Protein AF-A7RNS9-F1 (afdb_monomer_lite)

pLDDT: mean 76.82, std 14.82, range [30.8, 94.25]

Foldseek 3Di:
DVVVVVVVVVVVVVVVVVVVVVVVLFQDFAQFQVSNDAQWGHFVSTGIDGAAEFFDFCVCCVPGVGHHHPQWDFDFQEWEDEPPDDIDTTTTTHGPPDDHDYHYHYDDPVCVQVPPDDQWDDFAQFQVSRPDAQWTHFVSTIIGHAAEFSDADPCCVHRVGHHGPQWHWDQSYWDQDPPPSDTDGGTGTHGPVPDDPDD

InterPro domains:
  IPR001981 Colipase [PTHR10041] (1-103)

Organism: Nematostella vectensis (NCBI:txid45351)

Structure (mmCIF, N/CA/C/O backbone):
data_AF-A7RNS9-F1
#
_entry.id   AF-A7RNS9-F1
#
loop_
_atom_site.group_PDB
_atom_site.id
_atom_site.type_symbol
_atom_site.label_atom_id
_atom_site.label_alt_id
_atom_site.label_comp_id
_atom_site.label_asym_id
_atom_site.label_entity_id
_atom_site.label_seq_id
_atom_site.pdbx_PDB_ins_code
_atom_site.Cartn_x
_atom_site.Cartn_y
_atom_site.Cartn_z
_atom_site.occupancy
_atom_site.B_iso_or_equiv
_atom_site.auth_seq_id
_atom_site.auth_comp_id
_atom_site.auth_asym_id
_atom_site.auth_atom_id
_atom_site.pdbx_PDB_model_num
ATOM 1 N N . MET A 1 1 ? -51.847 0.057 -11.865 1.00 59.31 1 MET A N 1
ATOM 2 C CA . MET A 1 1 ? -51.407 1.338 -11.256 1.00 59.31 1 MET A CA 1
ATOM 3 C C . MET A 1 1 ? -51.272 1.263 -9.734 1.00 59.31 1 MET A C 1
ATOM 5 O O . MET A 1 1 ? -50.195 1.555 -9.240 1.00 59.31 1 MET A O 1
ATOM 9 N N . LYS A 1 2 ? -52.293 0.814 -8.984 1.00 56.62 2 LYS A N 1
ATOM 10 C CA . LYS A 1 2 ? -52.239 0.727 -7.506 1.00 56.62 2 LYS A CA 1
ATOM 11 C C . LYS A 1 2 ? -51.115 -0.174 -6.957 1.00 56.62 2 LYS A C 1
ATOM 13 O O . LYS A 1 2 ? -50.481 0.188 -5.979 1.00 56.62 2 LYS A O 1
ATOM 18 N N . THR A 1 3 ? -50.808 -1.290 -7.618 1.00 65.00 3 THR A N 1
ATOM 19 C CA . THR A 1 3 ? -49.745 -2.233 -7.213 1.00 65.00 3 THR A CA 1
ATOM 20 C C . THR A 1 3 ? -48.326 -1.677 -7.377 1.00 65.00 3 THR A C 1
ATOM 22 O O . THR A 1 3 ? -47.479 -1.914 -6.526 1.00 65.00 3 THR A O 1
ATOM 25 N N . LEU A 1 4 ? -48.073 -0.881 -8.421 1.00 65.38 4 LEU A N 1
ATOM 26 C CA . LEU A 1 4 ? -46.772 -0.233 -8.650 1.00 65.38 4 LEU A CA 1
ATOM 27 C C . LEU A 1 4 ? -46.467 0.834 -7.589 1.00 65.38 4 LEU A C 1
ATOM 29 O O . LEU A 1 4 ? -45.339 0.931 -7.119 1.00 65.38 4 LEU A O 1
ATOM 33 N N . ILE A 1 5 ? -47.487 1.579 -7.154 1.00 71.12 5 ILE A N 1
ATOM 34 C CA . ILE A 1 5 ? -47.345 2.612 -6.116 1.00 71.12 5 ILE A CA 1
ATOM 35 C C . ILE A 1 5 ? -46.970 1.983 -4.765 1.00 71.12 5 ILE A C 1
ATOM 37 O O . ILE A 1 5 ? -46.111 2.507 -4.061 1.00 71.12 5 ILE A O 1
ATOM 41 N N . VAL A 1 6 ? -47.561 0.833 -4.423 1.00 72.62 6 VAL A N 1
ATOM 42 C CA . VAL A 1 6 ? -47.250 0.113 -3.175 1.00 72.62 6 VAL A CA 1
ATOM 43 C C . VAL A 1 6 ? -45.813 -0.419 -3.178 1.00 72.62 6 VAL A C 1
ATOM 45 O O . VAL A 1 6 ? -45.117 -0.286 -2.175 1.00 72.62 6 VAL A O 1
ATOM 48 N N . ILE A 1 7 ? -45.333 -0.954 -4.305 1.00 76.12 7 ILE A N 1
ATOM 49 C CA . ILE A 1 7 ? -43.954 -1.457 -4.422 1.00 76.12 7 ILE A CA 1
ATOM 50 C C . ILE A 1 7 ? -42.938 -0.311 -4.307 1.00 76.12 7 ILE A C 1
ATOM 52 O O . ILE A 1 7 ? -41.964 -0.435 -3.567 1.00 76.12 7 ILE A O 1
ATOM 56 N N . CYS A 1 8 ? -43.183 0.831 -4.961 1.00 68.81 8 CYS A N 1
ATOM 57 C CA . CYS A 1 8 ? -42.310 2.003 -4.839 1.00 68.81 8 CYS A CA 1
ATOM 58 C C . CYS A 1 8 ? -42.266 2.560 -3.408 1.00 68.81 8 CYS A C 1
ATOM 60 O O . CYS A 1 8 ? -41.193 2.923 -2.931 1.00 68.81 8 CYS A O 1
ATOM 62 N N . MET A 1 9 ? -43.401 2.587 -2.702 1.00 70.19 9 MET A N 1
ATOM 63 C CA . MET A 1 9 ? -43.458 3.017 -1.300 1.00 70.19 9 MET A CA 1
ATOM 64 C C . MET A 1 9 ? -42.663 2.076 -0.384 1.00 70.19 9 MET A C 1
ATOM 66 O O . MET A 1 9 ? -41.892 2.544 0.450 1.00 70.19 9 MET A O 1
ATOM 70 N N . LEU A 1 10 ? -42.787 0.756 -0.563 1.00 70.81 10 LEU A N 1
ATOM 71 C CA . LEU A 1 10 ? -42.022 -0.223 0.218 1.00 70.81 10 LEU A CA 1
ATOM 72 C C . LEU A 1 10 ? -40.515 -0.125 -0.056 1.00 70.81 10 LEU A C 1
ATOM 74 O O . LEU A 1 10 ? -39.724 -0.162 0.885 1.00 70.81 10 LEU A O 1
ATOM 78 N N . ALA A 1 11 ? -40.117 0.071 -1.316 1.00 67.12 11 ALA A N 1
ATOM 79 C CA . ALA A 1 11 ? -38.717 0.270 -1.683 1.00 67.12 11 ALA A CA 1
ATOM 80 C C . ALA A 1 11 ? -38.132 1.561 -1.079 1.00 67.12 11 ALA A C 1
ATOM 82 O O . ALA A 1 11 ? -37.006 1.544 -0.589 1.00 67.12 11 ALA A O 1
ATOM 83 N N . ALA A 1 12 ? -38.899 2.657 -1.054 1.00 64.94 12 ALA A N 1
ATOM 84 C CA . ALA A 1 12 ? -38.479 3.924 -0.453 1.00 64.94 12 ALA A CA 1
ATOM 85 C C . ALA A 1 12 ? -38.349 3.844 1.080 1.00 64.94 12 ALA A C 1
ATOM 87 O O . ALA A 1 12 ? -37.426 4.412 1.660 1.00 64.94 12 ALA A O 1
ATOM 88 N N . VAL A 1 13 ? -39.243 3.111 1.752 1.00 69.69 13 VAL A N 1
ATOM 89 C CA . VAL A 1 13 ? -39.152 2.880 3.204 1.00 69.69 13 VAL A CA 1
ATOM 90 C C . VAL A 1 13 ? -37.969 1.965 3.539 1.00 69.69 13 VAL A C 1
ATOM 92 O O . VAL A 1 13 ? -37.240 2.229 4.497 1.00 69.69 13 VAL A O 1
ATOM 95 N N . ALA A 1 14 ? -37.724 0.925 2.739 1.00 61.97 14 ALA A N 1
ATOM 96 C CA . ALA A 1 14 ? -36.571 0.043 2.915 1.00 61.97 14 ALA A CA 1
ATOM 97 C C . ALA A 1 14 ? -35.237 0.789 2.725 1.00 61.97 14 ALA A C 1
ATOM 99 O O . ALA A 1 14 ? -34.337 0.658 3.552 1.00 61.97 14 ALA A O 1
ATOM 100 N N . SER A 1 15 ? -35.115 1.637 1.699 1.00 59.88 15 SER A N 1
ATOM 101 C CA . SER A 1 15 ? -33.893 2.420 1.466 1.00 59.88 15 SER A CA 1
ATOM 102 C C . SER A 1 15 ? -33.681 3.517 2.516 1.00 59.88 15 SER A C 1
ATOM 104 O O . SER A 1 15 ? -32.556 3.708 2.986 1.00 59.88 15 SER A O 1
ATOM 106 N N . ALA A 1 16 ? -34.749 4.182 2.969 1.00 57.56 16 ALA A N 1
ATOM 107 C CA . ALA A 1 16 ? -34.669 5.175 4.040 1.00 57.56 16 ALA A CA 1
ATOM 108 C C . ALA A 1 16 ? -34.263 4.555 5.390 1.00 57.56 16 ALA A C 1
ATOM 110 O O . ALA A 1 16 ? -33.435 5.115 6.110 1.00 57.56 16 ALA A O 1
ATOM 111 N N . THR A 1 17 ? -34.806 3.383 5.735 1.00 54.56 17 THR A N 1
ATOM 112 C CA . THR A 1 17 ? -34.458 2.677 6.981 1.00 54.56 17 THR A CA 1
ATOM 113 C C . THR A 1 17 ? -33.043 2.101 6.952 1.00 54.56 17 THR A C 1
ATOM 115 O O . THR A 1 17 ? -32.350 2.166 7.968 1.00 54.56 17 THR A O 1
ATOM 118 N N . TYR A 1 18 ? -32.580 1.614 5.798 1.00 56.75 18 TYR A N 1
ATOM 119 C CA . TYR A 1 18 ? -31.210 1.129 5.616 1.00 56.75 18 TYR A CA 1
ATOM 120 C C . TYR A 1 18 ? -30.182 2.256 5.808 1.00 56.75 18 TYR A C 1
ATOM 122 O O . TYR A 1 18 ? -29.300 2.160 6.661 1.00 56.75 18 TYR A O 1
ATOM 130 N N . SER A 1 19 ? -30.381 3.382 5.113 1.00 53.91 19 SER A N 1
ATOM 131 C CA . SER A 1 19 ? -29.544 4.584 5.228 1.00 53.91 19 SER A CA 1
ATOM 132 C C . SER A 1 19 ? -29.512 5.161 6.652 1.00 53.91 19 SER A C 1
ATOM 134 O O . SER A 1 19 ? -28.461 5.577 7.149 1.00 53.91 19 SER A O 1
ATOM 136 N N . TYR A 1 20 ? -30.658 5.177 7.342 1.00 50.19 20 TYR A N 1
ATOM 137 C CA . TYR A 1 20 ? -30.748 5.698 8.706 1.00 50.19 20 TYR A CA 1
ATOM 138 C C . TYR A 1 20 ? -30.031 4.801 9.727 1.00 50.19 20 TYR A C 1
ATOM 140 O O . TYR A 1 20 ? -29.396 5.305 10.656 1.00 50.19 20 TYR A O 1
ATOM 148 N N . ARG A 1 21 ? -30.095 3.474 9.555 1.00 49.44 21 ARG A N 1
ATOM 149 C CA . ARG A 1 21 ? -29.458 2.496 10.450 1.00 49.44 21 ARG A CA 1
ATOM 150 C C . ARG A 1 21 ? -27.930 2.566 10.382 1.00 49.44 21 ARG A C 1
ATOM 152 O O . ARG A 1 21 ? -27.281 2.537 11.424 1.00 49.44 21 ARG A O 1
ATOM 159 N N . GLU A 1 22 ? -27.375 2.760 9.190 1.00 51.81 22 GLU A N 1
ATOM 160 C CA . GLU A 1 22 ? -25.929 2.895 8.971 1.00 51.81 22 GLU A CA 1
ATOM 161 C C . GLU A 1 22 ? -25.355 4.161 9.637 1.00 51.81 22 GLU A C 1
ATOM 163 O O . GLU A 1 22 ? -24.315 4.119 10.295 1.00 51.81 22 GLU A O 1
ATOM 168 N N . ARG A 1 23 ? -26.089 5.284 9.582 1.00 50.00 23 ARG A N 1
ATOM 169 C CA . ARG A 1 23 ? -25.689 6.531 10.264 1.00 50.00 23 ARG A CA 1
ATOM 170 C C . ARG A 1 23 ? -25.817 6.464 11.786 1.00 50.00 23 ARG A C 1
ATOM 172 O O . ARG A 1 23 ? -25.067 7.145 12.481 1.00 50.00 23 ARG A O 1
ATOM 179 N N . ARG A 1 24 ? -26.761 5.680 12.319 1.00 51.53 24 ARG A N 1
ATOM 180 C CA . ARG A 1 24 ? -26.971 5.548 13.773 1.00 51.53 24 ARG A CA 1
ATOM 181 C C . ARG A 1 24 ? -25.881 4.711 14.440 1.00 51.53 24 ARG A C 1
ATOM 183 O O . ARG A 1 24 ? -25.480 5.040 15.554 1.00 51.53 24 ARG A O 1
ATOM 190 N N . ALA A 1 25 ? -25.363 3.710 13.729 1.00 53.50 25 ALA A N 1
ATOM 191 C CA . ALA A 1 25 ? -24.296 2.842 14.207 1.00 53.50 25 ALA A CA 1
ATOM 192 C C . ALA A 1 25 ? -23.061 3.650 14.660 1.00 53.50 25 ALA A C 1
ATOM 194 O O . ALA A 1 25 ? -22.580 3.447 15.771 1.00 53.50 25 ALA A O 1
ATOM 195 N N . PHE A 1 26 ? -22.597 4.639 13.885 1.00 55.28 26 PHE A N 1
ATOM 196 C CA . PHE A 1 26 ? -21.414 5.464 14.213 1.00 55.28 26 PHE A CA 1
ATOM 197 C C . PHE A 1 26 ? -21.488 6.255 15.538 1.00 55.28 26 PHE A C 1
ATOM 199 O O . PHE A 1 26 ? -20.470 6.761 16.017 1.00 55.28 26 PHE A O 1
ATOM 206 N N . PHE A 1 27 ? -22.672 6.390 16.139 1.00 61.16 27 PHE A N 1
ATOM 207 C CA . PHE A 1 27 ? -22.872 7.133 17.388 1.00 61.16 27 PHE A CA 1
ATOM 208 C C . PHE A 1 27 ? -23.278 6.252 18.568 1.00 61.16 27 PHE A C 1
ATOM 210 O O . PHE A 1 27 ? -23.570 6.779 19.646 1.00 61.16 27 PHE A O 1
ATOM 217 N N . GLU A 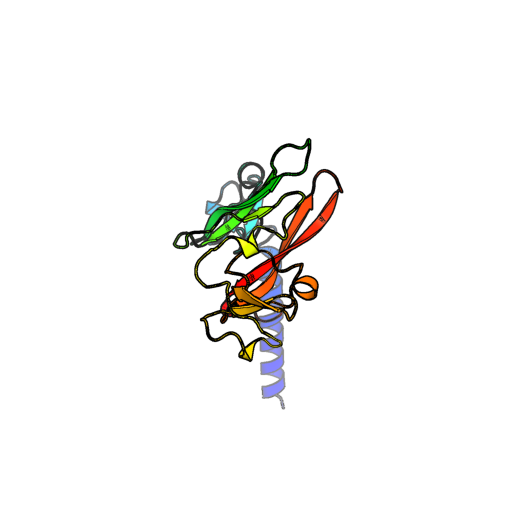1 28 ? -23.275 4.931 18.393 1.00 78.56 28 GLU A N 1
ATOM 218 C CA . GLU A 1 28 ? -23.470 4.001 19.497 1.00 78.56 28 GLU A CA 1
ATOM 219 C C . GLU A 1 28 ? -22.338 4.174 20.502 1.00 78.56 28 GLU A C 1
ATOM 221 O O . GLU A 1 28 ? -21.153 4.162 20.155 1.00 78.56 28 GLU A O 1
ATOM 226 N N . LYS A 1 29 ? -22.727 4.414 21.755 1.00 88.06 29 LYS A N 1
ATOM 227 C CA . LYS A 1 29 ? -21.779 4.486 22.856 1.00 88.06 29 LYS A CA 1
ATOM 228 C C . LYS A 1 29 ? -21.304 3.082 23.181 1.00 88.06 29 LYS A C 1
ATOM 230 O O . LYS A 1 29 ? -22.098 2.150 23.176 1.00 88.06 29 LYS A O 1
ATOM 235 N N . CYS A 1 30 ? -20.039 2.975 23.532 1.00 88.31 30 CYS A N 1
ATOM 236 C CA . CYS A 1 30 ? -19.439 1.735 23.989 1.00 88.31 30 CYS A CA 1
ATOM 237 C C . CYS A 1 30 ? -18.494 2.023 25.144 1.00 88.31 30 CYS A C 1
ATOM 239 O O . CYS A 1 30 ? -18.018 3.146 25.312 1.00 88.31 30 CYS A O 1
ATOM 241 N N . SER A 1 31 ? -18.252 0.987 25.927 1.00 86.12 31 SER A N 1
ATOM 242 C CA . SER A 1 31 ? -17.279 0.919 27.010 1.00 86.12 31 SER A CA 1
ATOM 243 C C . SER A 1 31 ? -16.194 -0.123 26.734 1.00 86.12 31 SER A C 1
ATOM 245 O O . SER A 1 31 ? -15.098 -0.019 27.278 1.00 86.12 31 SER A O 1
ATOM 247 N N . SER A 1 32 ? -16.484 -1.091 25.860 1.00 85.06 32 SER A N 1
ATOM 248 C CA . SER A 1 32 ? -15.572 -2.129 25.390 1.00 85.06 32 SER A CA 1
ATOM 249 C C . SER A 1 32 ? -15.856 -2.487 23.926 1.00 85.06 32 SER A C 1
ATOM 251 O O . SER A 1 32 ? -16.901 -2.128 23.382 1.00 85.06 32 SER A O 1
ATOM 253 N N . GLU A 1 33 ? -14.943 -3.211 23.270 1.00 81.12 33 GLU A N 1
ATOM 254 C CA . GLU A 1 33 ? -15.151 -3.670 21.886 1.00 81.12 33 GLU A CA 1
ATOM 255 C C . GLU A 1 33 ? -16.369 -4.590 21.728 1.00 81.12 33 GLU A C 1
ATOM 257 O O . GLU A 1 33 ? -17.032 -4.548 20.692 1.00 81.12 33 GLU A O 1
ATOM 262 N N . ALA A 1 34 ? -16.709 -5.366 22.764 1.00 85.06 34 ALA A N 1
ATOM 263 C CA . ALA A 1 34 ? -17.853 -6.276 22.748 1.00 85.06 34 ALA A CA 1
ATOM 264 C C . ALA A 1 34 ? -19.193 -5.545 22.539 1.00 85.06 34 ALA A C 1
ATOM 266 O O . ALA A 1 34 ? -20.140 -6.135 22.023 1.00 85.06 34 ALA A O 1
ATOM 267 N N . ASP A 1 35 ? -19.258 -4.254 22.878 1.00 87.25 35 ASP A N 1
ATOM 268 C CA . ASP A 1 35 ? -20.468 -3.437 22.744 1.00 87.25 35 ASP A CA 1
ATOM 269 C C . ASP A 1 35 ? -20.767 -3.058 21.282 1.00 87.25 35 ASP A C 1
ATOM 271 O O . ASP A 1 35 ? -21.882 -2.649 20.963 1.00 87.25 35 ASP A O 1
ATOM 275 N N . CYS A 1 36 ? -19.776 -3.155 20.390 1.00 86.25 36 CYS A N 1
ATOM 276 C CA . CYS A 1 36 ? -19.861 -2.612 19.034 1.00 86.25 36 CYS A CA 1
ATOM 277 C C . CYS A 1 36 ? -20.265 -3.622 17.961 1.00 86.25 36 CYS A C 1
ATOM 279 O O . CYS A 1 36 ? -20.631 -3.210 16.858 1.00 86.25 36 CYS A O 1
ATOM 281 N N . GLY A 1 37 ? -20.227 -4.916 18.280 1.00 85.44 37 GLY A N 1
ATOM 282 C CA . GLY A 1 37 ? -20.481 -5.992 17.327 1.00 85.44 37 GLY A CA 1
ATOM 283 C C . GLY A 1 37 ? -19.317 -6.253 16.364 1.00 85.44 37 GLY A C 1
ATOM 284 O O . GLY A 1 37 ? -18.256 -5.630 16.425 1.00 85.44 37 GLY A O 1
ATOM 285 N N . GLU A 1 38 ? -19.524 -7.220 15.475 1.00 86.94 38 GLU A N 1
ATOM 286 C CA . GLU A 1 38 ? -18.513 -7.725 14.544 1.00 86.94 38 GLU A CA 1
ATOM 287 C C . GLU A 1 38 ? -18.029 -6.649 13.554 1.00 86.94 38 GLU A C 1
ATOM 289 O O . GLU A 1 38 ? -18.791 -5.784 13.120 1.00 86.94 38 GLU A O 1
ATOM 294 N N . GLY A 1 39 ? -16.734 -6.675 13.216 1.00 86.12 39 GLY A N 1
ATOM 295 C CA . GLY A 1 39 ? -16.117 -5.711 12.293 1.00 86.12 39 GLY A CA 1
ATOM 296 C C . GLY A 1 39 ? -15.977 -4.282 12.837 1.00 86.12 39 GLY A C 1
ATOM 297 O O . GLY A 1 39 ? -15.619 -3.367 12.089 1.00 86.12 39 GLY A O 1
ATOM 298 N N . ARG A 1 40 ? -16.249 -4.063 14.128 1.00 88.75 40 ARG A N 1
ATOM 299 C CA . ARG A 1 40 ? -16.241 -2.744 14.774 1.00 88.75 40 ARG A CA 1
ATOM 300 C C . ARG A 1 40 ? -15.366 -2.748 16.027 1.00 88.75 40 ARG A C 1
ATOM 302 O O . ARG A 1 40 ? -14.984 -3.796 16.536 1.00 88.75 40 ARG A O 1
ATOM 309 N N . CYS A 1 41 ? -14.994 -1.560 16.476 1.00 88.25 41 CYS A N 1
ATOM 310 C CA . CYS A 1 41 ? -14.108 -1.316 17.610 1.00 88.25 41 CYS A CA 1
ATOM 311 C C . CYS A 1 41 ? -14.629 -0.136 18.427 1.00 88.25 41 CYS A C 1
ATOM 313 O O . CYS A 1 41 ? -15.318 0.752 17.911 1.00 88.25 41 CYS A O 1
ATOM 315 N N . CYS A 1 42 ? -14.287 -0.119 19.711 1.00 88.44 42 CYS A N 1
ATOM 316 C CA . CYS A 1 42 ? -14.703 0.940 20.614 1.00 88.44 42 CYS A CA 1
ATOM 317 C C . CYS A 1 42 ? -13.642 2.042 20.682 1.00 88.44 42 CYS A C 1
ATOM 319 O 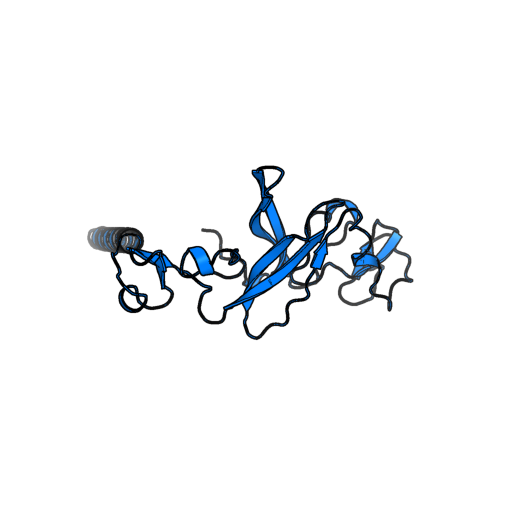O . CYS A 1 42 ? -12.760 2.044 21.540 1.00 88.44 42 CYS A O 1
ATOM 321 N N . LEU A 1 43 ? -13.740 3.009 19.770 1.00 86.81 43 LEU A N 1
ATOM 322 C CA . LEU A 1 43 ? -12.793 4.112 19.665 1.00 86.81 43 LEU A CA 1
ATOM 323 C C . LEU A 1 43 ? -12.760 4.914 20.973 1.00 86.81 43 LEU A C 1
ATOM 325 O O . LEU A 1 43 ? -13.774 5.491 21.394 1.00 86.81 43 LEU A O 1
ATOM 329 N N . LEU A 1 44 ? -11.578 4.962 21.596 1.00 84.69 44 LEU A N 1
ATOM 330 C CA . LEU A 1 44 ? -11.320 5.650 22.868 1.00 84.69 44 LEU A CA 1
ATOM 331 C C . LEU A 1 44 ? -12.311 5.285 23.992 1.00 84.69 44 LEU A C 1
ATOM 333 O O . LEU A 1 44 ? -12.627 6.143 24.819 1.00 84.69 44 LEU A O 1
ATOM 337 N N . ASN A 1 45 ? -12.829 4.049 24.010 1.00 83.56 45 ASN A N 1
ATOM 338 C CA . ASN A 1 45 ? -13.839 3.582 24.971 1.00 83.56 45 ASN A CA 1
ATOM 339 C C . ASN A 1 45 ? -15.094 4.475 25.031 1.00 83.56 45 ASN A C 1
ATOM 341 O O . ASN A 1 45 ? -15.631 4.738 26.108 1.00 83.56 45 ASN A O 1
ATOM 345 N N . LYS A 1 46 ? -15.502 5.043 23.886 1.00 85.94 46 LYS A N 1
ATOM 346 C CA . LYS A 1 46 ? -16.619 6.000 23.827 1.00 85.94 46 LYS A CA 1
ATOM 347 C C . LYS A 1 46 ? -17.618 5.722 22.729 1.00 85.94 46 LYS A C 1
ATOM 349 O O . LYS A 1 46 ? -18.810 5.920 22.961 1.00 85.94 46 LYS A O 1
ATOM 354 N N . ARG A 1 47 ? -17.156 5.383 21.525 1.00 88.62 47 ARG A N 1
ATOM 355 C CA . ARG A 1 47 ? -18.030 5.220 20.358 1.00 88.62 47 ARG A CA 1
ATOM 356 C C . ARG A 1 47 ? -17.593 4.073 19.473 1.00 88.62 47 ARG A C 1
ATOM 358 O O . ARG A 1 47 ? -16.401 3.865 19.273 1.00 88.62 47 ARG A O 1
ATOM 365 N N . CYS A 1 48 ? -18.572 3.398 18.895 1.00 88.19 48 CYS A N 1
ATOM 366 C CA . CYS A 1 48 ? -18.328 2.315 17.965 1.00 88.19 48 CYS A CA 1
ATOM 367 C C . CYS A 1 48 ? -17.956 2.833 16.579 1.00 88.19 48 CYS A C 1
ATOM 369 O O . CYS A 1 48 ? -18.764 3.467 15.898 1.00 88.19 48 CYS A O 1
ATOM 371 N N . PHE A 1 49 ? -16.753 2.492 16.133 1.00 87.81 49 PHE A N 1
ATOM 372 C CA . PHE A 1 49 ? -16.243 2.790 14.799 1.00 87.81 49 PHE A CA 1
ATOM 373 C C . PHE A 1 49 ? -16.005 1.493 14.022 1.00 87.81 49 PHE A C 1
ATOM 375 O O . PHE A 1 49 ? -15.775 0.449 14.632 1.00 87.81 49 PHE A O 1
ATOM 382 N N . PRO A 1 50 ? -16.101 1.515 12.685 1.00 88.69 50 PRO A N 1
ATOM 383 C CA . PRO A 1 50 ? -15.674 0.380 11.879 1.00 88.69 50 PRO A CA 1
ATOM 384 C C . PRO A 1 50 ? -14.170 0.145 12.056 1.00 88.69 50 PRO A C 1
ATOM 386 O O . PRO A 1 50 ? -13.396 1.101 12.156 1.00 88.69 50 PRO A O 1
ATOM 389 N N . LYS A 1 51 ? -13.759 -1.126 12.068 1.00 90.38 51 LYS A N 1
ATOM 390 C CA . LYS A 1 51 ? -12.343 -1.497 11.968 1.00 90.38 51 LYS A CA 1
ATOM 391 C C . LYS A 1 51 ? -11.779 -1.062 10.613 1.00 90.38 51 LYS A C 1
ATOM 393 O O . LYS A 1 51 ? -12.517 -0.908 9.637 1.00 90.38 51 LYS A O 1
ATOM 398 N N . LEU A 1 52 ? -10.467 -0.865 10.558 1.00 90.25 52 LEU A N 1
ATOM 399 C CA . LEU A 1 52 ? -9.781 -0.310 9.396 1.00 90.25 52 LEU A CA 1
ATOM 400 C C . LEU A 1 52 ? -9.799 -1.301 8.213 1.00 90.25 52 LEU A C 1
ATOM 402 O O . LEU A 1 52 ? -9.315 -2.428 8.367 1.00 90.25 52 LEU A O 1
ATOM 406 N N . PRO A 1 53 ? -10.335 -0.914 7.039 1.00 91.44 53 PRO A N 1
ATOM 407 C CA . PRO A 1 53 ? -10.361 -1.783 5.868 1.00 91.44 53 PRO A CA 1
ATOM 408 C C . PRO A 1 53 ? -8.973 -1.925 5.233 1.00 91.44 53 PRO A C 1
ATOM 410 O O . PRO A 1 53 ? -8.034 -1.190 5.560 1.00 91.44 53 PRO A O 1
ATOM 413 N N . LYS A 1 54 ? -8.859 -2.853 4.278 1.00 92.12 54 LYS A N 1
ATOM 414 C CA . LYS A 1 54 ? -7.633 -3.125 3.515 1.00 92.12 54 LYS A CA 1
ATOM 415 C C . LYS A 1 54 ? -7.006 -1.833 2.976 1.00 92.12 54 LYS A C 1
ATOM 417 O O . LYS A 1 54 ? -7.698 -0.930 2.518 1.00 92.12 54 LYS A O 1
ATOM 422 N N . TYR A 1 55 ? -5.683 -1.747 3.085 1.00 91.31 55 TYR A N 1
ATOM 423 C CA . TYR A 1 55 ? -4.825 -0.607 2.745 1.00 91.31 55 TYR A CA 1
ATOM 424 C C . TYR A 1 55 ? -4.929 0.655 3.612 1.00 91.31 55 TYR A C 1
ATOM 426 O O . TYR A 1 55 ? -4.124 1.580 3.435 1.00 91.31 55 TYR A O 1
ATOM 434 N N . SER A 1 56 ? -5.846 0.699 4.580 1.00 89.75 56 SER A N 1
ATOM 435 C CA . SER A 1 56 ? -5.941 1.821 5.519 1.00 89.75 56 SER A CA 1
ATOM 436 C C . SER A 1 56 ? -4.691 1.948 6.383 1.00 89.75 56 SER A C 1
ATOM 438 O O . SER A 1 56 ? -4.052 0.952 6.715 1.00 89.75 56 SER A O 1
ATOM 440 N N . ILE A 1 57 ? -4.357 3.179 6.777 1.00 89.31 57 ILE A N 1
ATOM 441 C CA . ILE A 1 57 ? -3.216 3.454 7.656 1.00 89.31 57 ILE A CA 1
ATOM 442 C C . ILE A 1 57 ? -3.549 3.004 9.076 1.00 89.31 57 ILE A C 1
ATOM 444 O O . ILE A 1 57 ? -4.530 3.458 9.656 1.00 89.31 57 ILE A O 1
ATOM 448 N N . CYS A 1 58 ? -2.690 2.166 9.647 1.00 89.44 58 CYS A N 1
ATOM 449 C CA . CYS A 1 58 ? -2.843 1.611 10.997 1.00 89.44 58 CYS A CA 1
ATOM 450 C C . CYS A 1 58 ? -1.730 2.068 11.957 1.00 89.44 58 CYS A C 1
ATOM 452 O O . CYS A 1 58 ? -1.580 1.555 13.058 1.00 89.44 58 CYS A O 1
ATOM 454 N N . MET A 1 59 ? -0.952 3.086 11.574 1.00 77.00 59 MET A N 1
ATOM 455 C CA . MET A 1 59 ? 0.188 3.596 12.357 1.00 77.00 59 MET A CA 1
ATOM 456 C C . MET A 1 59 ? -0.177 4.151 13.739 1.00 77.00 59 MET A C 1
ATOM 458 O O . MET A 1 59 ? 0.703 4.388 14.561 1.00 77.00 59 MET A O 1
ATOM 462 N N . PHE A 1 60 ? -1.461 4.386 13.986 1.00 70.31 60 PHE A N 1
ATOM 463 C CA . PHE A 1 60 ? -1.961 4.969 15.222 1.00 70.31 60 PHE A CA 1
ATOM 464 C C . PHE A 1 60 ? -2.942 4.052 15.961 1.00 70.31 60 PHE A C 1
ATOM 466 O O . PHE A 1 60 ? -3.665 4.520 16.840 1.00 70.31 60 PHE A O 1
ATOM 473 N N . GLU A 1 61 ? -2.965 2.760 15.625 1.00 68.44 61 GLU A N 1
ATOM 474 C CA . GLU A 1 61 ? -3.808 1.758 16.285 1.00 68.44 61 GLU A CA 1
ATOM 475 C C . GLU A 1 61 ? -3.688 1.838 17.817 1.00 68.44 61 GLU A C 1
ATOM 477 O O . GLU A 1 61 ? -4.698 1.965 18.509 1.00 68.44 61 GLU A O 1
ATOM 482 N N . GLU A 1 62 ? -2.461 1.951 18.336 1.00 65.38 62 GLU A N 1
ATOM 483 C CA . GLU A 1 62 ? -2.167 2.089 19.772 1.00 65.38 62 GLU A CA 1
ATOM 484 C C . GLU A 1 62 ? -2.788 3.337 20.428 1.00 65.38 62 GLU A C 1
ATOM 486 O O . GLU A 1 62 ? -3.039 3.352 21.630 1.00 65.38 62 GLU A O 1
ATOM 491 N N . LYS A 1 63 ? -3.052 4.402 19.659 1.00 66.50 63 LYS A N 1
ATOM 492 C CA . LYS A 1 63 ? -3.636 5.653 20.174 1.00 66.50 63 LYS A CA 1
ATOM 493 C C . LYS A 1 63 ? -5.157 5.680 20.098 1.00 66.50 63 LYS A C 1
ATOM 495 O O . LYS A 1 63 ? -5.781 6.496 20.770 1.00 66.50 63 LYS A O 1
ATOM 500 N N . HIS A 1 64 ? -5.746 4.908 19.195 1.00 68.81 64 HIS A N 1
ATOM 501 C CA . HIS A 1 64 ? -7.160 5.019 18.829 1.00 68.81 64 HIS A CA 1
ATOM 502 C C . HIS A 1 64 ? -7.959 3.813 19.331 1.00 68.81 64 HIS A C 1
ATOM 504 O O . HIS A 1 64 ? -9.162 3.930 19.558 1.00 68.81 64 HIS A O 1
ATOM 510 N N . GLY A 1 65 ? -7.287 2.676 19.537 1.00 68.06 65 GLY A N 1
ATOM 511 C CA . GLY A 1 65 ? -7.900 1.416 19.955 1.00 68.06 65 GLY A CA 1
ATOM 512 C C . GLY A 1 65 ? -8.695 0.726 18.846 1.00 68.06 65 GLY A C 1
ATOM 513 O O . GLY A 1 65 ? -9.452 -0.189 19.126 1.00 68.06 65 GLY A O 1
ATOM 514 N N . CYS A 1 66 ? -8.560 1.178 17.598 1.00 83.31 66 CYS A N 1
ATOM 515 C CA . CYS A 1 66 ? -9.228 0.589 16.444 1.00 83.31 66 CYS A CA 1
ATOM 516 C C . CYS A 1 66 ? -8.190 0.013 15.486 1.00 83.31 66 CYS A C 1
ATOM 518 O O . CYS A 1 66 ? -7.464 0.767 14.834 1.00 83.31 66 CYS A O 1
ATOM 520 N N . GLY A 1 67 ? -8.141 -1.316 15.427 1.00 89.12 67 GLY A N 1
ATOM 521 C CA . GLY A 1 67 ? -7.256 -2.071 14.546 1.00 89.12 67 GLY A CA 1
ATOM 522 C C . GLY A 1 67 ? -7.831 -2.357 13.164 1.00 89.12 67 GLY A C 1
ATOM 523 O O . GLY A 1 67 ? -8.878 -1.836 12.765 1.00 89.12 67 GLY A O 1
ATOM 524 N N . CYS A 1 68 ? -7.122 -3.211 12.432 1.00 92.31 68 CYS A N 1
ATOM 525 C CA . CYS A 1 68 ? -7.534 -3.703 11.121 1.00 92.31 68 CYS A CA 1
ATOM 526 C C . CYS A 1 68 ? -8.744 -4.649 11.203 1.00 92.31 68 CYS A C 1
ATOM 528 O O . CYS A 1 68 ? -9.006 -5.262 12.239 1.00 92.31 68 CYS A O 1
ATOM 530 N N . GLN A 1 69 ? -9.511 -4.738 10.112 1.00 92.44 69 GLN A N 1
ATOM 531 C CA . GLN A 1 69 ? -10.590 -5.722 9.973 1.00 92.44 69 GLN A CA 1
ATOM 532 C C . GLN A 1 69 ? -10.064 -7.161 10.070 1.00 92.44 69 GLN A C 1
ATOM 534 O O . GLN A 1 69 ? -8.867 -7.416 9.958 1.00 92.44 69 GLN A O 1
ATOM 539 N N . GLU A 1 70 ? -10.975 -8.108 10.289 1.00 91.12 70 GLU A N 1
ATOM 540 C CA . GLU A 1 70 ? -10.631 -9.529 10.318 1.00 91.12 70 GLU A CA 1
ATOM 541 C C . GLU A 1 70 ? -9.968 -9.976 9.006 1.00 91.12 70 GLU A C 1
ATOM 543 O O . GLU A 1 70 ? -10.289 -9.478 7.927 1.00 91.12 70 GLU A O 1
ATOM 548 N N . GLY A 1 71 ? -8.994 -10.882 9.113 1.00 92.19 71 GLY A N 1
ATOM 549 C CA . GLY A 1 71 ? -8.168 -11.311 7.981 1.00 92.19 71 GLY A CA 1
ATOM 550 C C . GLY A 1 71 ? -7.093 -10.301 7.561 1.00 92.19 71 GLY A C 1
ATOM 551 O O . GLY A 1 71 ? -6.333 -10.584 6.634 1.00 92.19 71 GLY A O 1
ATOM 552 N N . LEU A 1 72 ? -6.981 -9.154 8.243 1.00 94.12 72 LEU A N 1
ATOM 553 C CA . LEU A 1 72 ? -5.957 -8.141 7.998 1.00 94.12 72 LEU A CA 1
ATOM 554 C C . LEU A 1 72 ? -5.065 -7.916 9.226 1.00 94.12 72 LEU A C 1
ATOM 556 O O . LEU A 1 72 ? -5.499 -8.011 10.370 1.00 94.12 72 LEU A O 1
ATOM 560 N N . GLU A 1 73 ? -3.821 -7.526 8.975 1.00 93.50 73 GLU A N 1
ATOM 561 C CA . GLU A 1 73 ? -2.823 -7.186 9.983 1.00 93.50 73 GLU A CA 1
ATOM 562 C C . GLU A 1 73 ? -2.120 -5.869 9.633 1.00 93.50 73 GLU A C 1
ATOM 564 O O . GLU A 1 73 ? -1.927 -5.532 8.460 1.00 93.50 73 GLU A O 1
ATOM 569 N N . CYS A 1 74 ? -1.710 -5.119 10.659 1.00 93.25 74 CYS A N 1
ATOM 570 C CA . CYS A 1 74 ? -0.976 -3.869 10.501 1.00 93.25 74 CYS A CA 1
ATOM 571 C C . CYS A 1 74 ? 0.503 -4.097 10.125 1.00 93.25 74 CYS A C 1
ATOM 573 O O . CYS A 1 74 ? 1.409 -4.064 10.973 1.00 93.25 74 CYS A O 1
ATOM 575 N N . LYS A 1 75 ? 0.763 -4.287 8.827 1.00 93.00 75 LYS A N 1
ATOM 576 C CA . LYS A 1 75 ? 2.095 -4.576 8.269 1.00 93.00 75 LYS A CA 1
ATOM 577 C C . LYS A 1 75 ? 2.790 -3.308 7.767 1.00 93.00 75 LYS A C 1
ATOM 579 O O . LYS A 1 75 ? 2.152 -2.371 7.285 1.00 93.00 75 LYS A O 1
ATOM 584 N N . VAL A 1 76 ? 4.119 -3.274 7.877 1.00 90.88 76 VAL A N 1
ATOM 585 C CA . VAL A 1 76 ? 4.946 -2.233 7.244 1.00 90.88 76 VAL A CA 1
ATOM 586 C C . VAL A 1 76 ? 4.934 -2.479 5.741 1.00 90.88 76 VAL A C 1
ATOM 588 O O . VAL A 1 76 ? 5.252 -3.577 5.298 1.00 90.88 76 VAL A O 1
ATOM 591 N N . THR A 1 77 ? 4.577 -1.467 4.958 1.00 89.56 77 THR A N 1
ATOM 592 C CA . THR A 1 77 ? 4.541 -1.566 3.491 1.00 89.56 77 THR A CA 1
ATOM 593 C C . THR A 1 77 ? 5.597 -0.692 2.826 1.00 89.56 77 THR A C 1
ATOM 595 O O . THR A 1 77 ? 6.025 -0.990 1.710 1.00 89.56 77 THR A O 1
ATOM 598 N N . LYS A 1 78 ? 6.020 0.392 3.493 1.00 86.75 78 LYS A N 1
ATOM 599 C CA . LYS A 1 78 ? 7.020 1.338 2.980 1.00 86.75 78 LYS A CA 1
ATOM 600 C C . LYS A 1 78 ? 7.937 1.847 4.073 1.00 86.75 78 LYS A C 1
ATOM 602 O O . LYS A 1 78 ? 7.526 2.009 5.221 1.00 86.75 78 LYS A O 1
ATOM 607 N N . THR A 1 79 ? 9.147 2.189 3.680 1.00 86.25 79 THR A N 1
ATOM 608 C CA . THR A 1 79 ? 10.145 2.888 4.490 1.00 86.25 79 THR A CA 1
ATOM 609 C C . THR A 1 79 ? 10.611 4.097 3.699 1.00 86.25 79 THR A C 1
ATOM 611 O O . THR A 1 79 ? 11.100 3.955 2.588 1.00 86.25 79 THR A O 1
ATOM 614 N N . ILE A 1 80 ? 10.417 5.293 4.243 1.00 80.25 80 ILE A N 1
ATOM 615 C CA . ILE A 1 80 ? 10.770 6.559 3.608 1.00 80.25 80 ILE A CA 1
ATOM 616 C C . ILE A 1 80 ? 11.981 7.139 4.338 1.00 80.25 80 ILE A C 1
ATOM 618 O O . ILE A 1 80 ? 11.900 7.461 5.523 1.00 80.25 80 ILE A O 1
ATOM 622 N N . SER A 1 81 ? 13.091 7.281 3.626 1.00 80.00 81 SER A N 1
ATOM 623 C CA . SER A 1 81 ? 14.363 7.797 4.126 1.00 80.00 81 SER A CA 1
ATOM 624 C C . SER A 1 81 ? 14.719 9.072 3.370 1.00 80.00 81 SER A C 1
ATOM 626 O O . SER A 1 81 ? 15.173 9.012 2.232 1.00 80.00 81 SER A O 1
ATOM 628 N N . ILE A 1 82 ? 14.512 10.225 4.001 1.00 73.31 82 ILE A N 1
ATOM 629 C CA . ILE A 1 82 ? 14.898 11.534 3.456 1.00 73.31 82 ILE A CA 1
ATOM 630 C C . ILE A 1 82 ? 16.205 11.947 4.130 1.00 73.31 82 ILE A C 1
ATOM 632 O O . ILE A 1 82 ? 16.350 11.756 5.341 1.00 73.31 82 ILE A O 1
ATOM 636 N N . LYS A 1 83 ? 17.159 12.499 3.370 1.00 71.94 83 LYS A N 1
ATOM 637 C CA . LYS A 1 83 ? 18.436 12.973 3.923 1.00 71.94 83 LYS A CA 1
ATOM 638 C C . LYS A 1 83 ? 18.230 13.833 5.177 1.00 71.94 83 LYS A C 1
ATOM 640 O O . LYS A 1 83 ? 17.385 14.726 5.196 1.00 71.94 83 LYS A O 1
ATOM 645 N N . ASP A 1 84 ? 19.023 13.555 6.210 1.00 73.81 84 ASP A N 1
ATOM 646 C CA . ASP A 1 84 ? 19.025 14.279 7.489 1.00 73.81 84 ASP A CA 1
ATOM 647 C C . ASP A 1 84 ? 17.688 14.220 8.266 1.00 73.81 84 ASP A C 1
ATOM 649 O O . ASP A 1 84 ? 17.427 15.058 9.131 1.00 73.81 84 ASP A O 1
ATOM 653 N N . GLN A 1 85 ? 16.832 13.227 7.983 1.00 73.06 85 GLN A N 1
ATOM 654 C CA . GLN A 1 85 ? 15.571 12.973 8.687 1.00 73.06 85 GLN A CA 1
ATOM 655 C C . GLN A 1 85 ? 15.494 11.530 9.216 1.00 73.06 85 GLN A C 1
ATOM 657 O O . GLN A 1 85 ? 16.115 10.622 8.656 1.00 73.06 85 GLN A O 1
ATOM 662 N N . PRO A 1 86 ? 14.725 11.284 10.294 1.00 76.31 86 PRO A N 1
ATOM 663 C CA . PRO A 1 86 ? 14.459 9.929 10.756 1.00 76.31 86 PRO A CA 1
ATOM 664 C C . PRO A 1 86 ? 13.656 9.144 9.711 1.00 76.31 86 PRO A C 1
ATOM 666 O O . PRO A 1 86 ? 12.768 9.687 9.053 1.00 76.31 86 PRO A O 1
ATOM 669 N N . VAL A 1 87 ? 13.950 7.847 9.595 1.00 80.50 87 VAL A N 1
ATOM 670 C CA . VAL A 1 87 ? 13.228 6.936 8.697 1.00 80.50 87 VAL A CA 1
ATOM 671 C C . VAL A 1 87 ? 11.758 6.877 9.104 1.00 80.50 87 VAL A C 1
ATOM 673 O O . VAL A 1 87 ? 11.425 6.531 10.239 1.00 80.50 87 VAL A O 1
ATOM 676 N N . PHE A 1 88 ? 10.873 7.185 8.163 1.00 81.38 88 PHE A N 1
ATOM 677 C CA . PHE A 1 88 ? 9.432 7.120 8.351 1.00 81.38 88 PHE A CA 1
ATOM 678 C C . PHE A 1 88 ? 8.893 5.817 7.761 1.00 81.38 88 PHE A C 1
ATOM 680 O O . PHE A 1 88 ? 8.974 5.585 6.559 1.00 81.38 88 PHE A O 1
ATOM 687 N N . THR A 1 89 ? 8.341 4.941 8.593 1.00 87.56 89 THR A N 1
ATOM 688 C CA . THR A 1 89 ? 7.677 3.718 8.118 1.00 87.56 89 THR A CA 1
ATOM 689 C C . THR A 1 89 ? 6.228 4.022 7.778 1.00 87.56 89 THR A C 1
ATOM 691 O O . THR A 1 89 ? 5.598 4.802 8.468 1.00 87.56 89 THR A O 1
ATOM 694 N N . VAL A 1 90 ? 5.665 3.409 6.745 1.00 86.38 90 VAL A N 1
ATOM 695 C CA . VAL A 1 90 ? 4.220 3.421 6.494 1.00 86.38 90 VAL A CA 1
ATOM 696 C C . VAL A 1 90 ? 3.684 2.049 6.863 1.00 86.38 90 VAL A C 1
ATOM 698 O O . VAL A 1 90 ? 4.170 1.039 6.350 1.00 86.38 90 VAL A O 1
ATOM 701 N N . ARG A 1 91 ? 2.684 2.009 7.749 1.00 91.12 91 ARG A N 1
ATOM 702 C CA . ARG A 1 91 ? 1.984 0.774 8.126 1.00 91.12 91 ARG A CA 1
ATOM 703 C C . ARG A 1 91 ? 0.554 0.801 7.611 1.00 91.12 91 ARG A C 1
ATOM 705 O O . ARG A 1 91 ? -0.153 1.790 7.827 1.00 91.12 91 ARG A O 1
ATOM 712 N N . GLN A 1 92 ? 0.143 -0.272 6.947 1.00 92.56 92 GLN A N 1
ATOM 713 C CA . GLN A 1 92 ? -1.192 -0.423 6.373 1.00 92.56 92 GLN A CA 1
ATOM 714 C C . GLN A 1 92 ? -1.826 -1.747 6.808 1.00 92.56 92 GLN A C 1
ATOM 716 O O . GLN A 1 92 ? -1.118 -2.704 7.116 1.00 92.56 92 GLN A O 1
ATOM 721 N N . CYS A 1 93 ? -3.156 -1.807 6.797 1.00 93.19 93 CYS A N 1
ATOM 722 C CA . CYS A 1 93 ? -3.896 -3.053 6.964 1.00 93.19 93 CYS A CA 1
ATOM 723 C C . CYS A 1 93 ? -3.748 -3.928 5.715 1.00 93.19 93 CYS A C 1
ATOM 725 O O . CYS A 1 93 ? -4.270 -3.590 4.651 1.00 93.19 93 CYS A O 1
ATOM 727 N N . MET A 1 94 ? -3.032 -5.041 5.845 1.00 94.25 94 MET A N 1
ATOM 728 C CA . MET A 1 94 ? -2.682 -5.956 4.755 1.00 94.25 94 MET A CA 1
ATOM 729 C C . MET A 1 94 ? -3.175 -7.373 5.067 1.00 94.25 94 MET A C 1
ATOM 731 O O . MET A 1 94 ? -3.272 -7.700 6.247 1.00 94.25 94 MET A O 1
ATOM 735 N N . PRO A 1 95 ? -3.459 -8.228 4.067 1.00 94.12 95 PRO A N 1
ATOM 736 C CA . PRO A 1 95 ? -3.878 -9.609 4.316 1.00 94.12 95 PRO A CA 1
ATOM 737 C C . PRO A 1 95 ? -2.885 -10.364 5.203 1.00 94.12 95 PRO A C 1
ATOM 739 O O . PRO A 1 95 ? -1.668 -10.235 5.028 1.00 94.12 95 PRO A O 1
ATOM 742 N N . VAL A 1 96 ? -3.390 -11.131 6.170 1.00 93.25 96 VAL A N 1
ATOM 743 C CA . VAL A 1 96 ? -2.560 -11.899 7.118 1.00 93.25 96 VAL A CA 1
ATOM 744 C C . VAL A 1 96 ? -1.715 -12.942 6.385 1.00 93.25 96 VAL A C 1
ATOM 746 O O . VAL A 1 96 ? -0.521 -13.064 6.655 1.00 93.25 96 VAL A O 1
ATOM 749 N N . ASP A 1 97 ? -2.315 -13.622 5.415 1.00 92.12 97 ASP A N 1
ATOM 750 C CA . ASP A 1 97 ? -1.765 -14.730 4.632 1.00 92.12 97 ASP A CA 1
ATOM 751 C C . ASP A 1 97 ? -0.858 -14.297 3.469 1.00 92.12 97 ASP A C 1
ATOM 753 O O . ASP A 1 97 ? -0.326 -15.143 2.751 1.00 92.12 97 ASP A O 1
ATOM 757 N N . GLU A 1 98 ? -0.638 -12.993 3.296 1.00 88.62 98 GLU A N 1
ATOM 758 C CA . GLU A 1 98 ? 0.206 -12.463 2.232 1.00 88.62 98 GLU A CA 1
ATOM 759 C C . GLU A 1 98 ? 1.514 -11.862 2.766 1.00 88.62 98 GLU A C 1
ATOM 761 O O . GLU A 1 98 ? 1.528 -11.017 3.673 1.00 88.62 98 GLU A O 1
ATOM 766 N N . GLU A 1 99 ? 2.636 -12.265 2.167 1.00 85.25 99 GLU A N 1
ATOM 767 C CA . GLU A 1 99 ? 3.918 -11.596 2.374 1.00 85.25 99 GLU A CA 1
ATOM 768 C C . GLU A 1 99 ? 3.941 -10.256 1.634 1.00 85.25 99 GLU A C 1
ATOM 770 O O . GLU A 1 99 ? 3.713 -10.173 0.427 1.00 85.25 99 GLU A O 1
ATOM 775 N N . VAL A 1 100 ? 4.247 -9.186 2.366 1.00 85.94 100 VAL A N 1
ATOM 776 C CA . VAL A 1 100 ? 4.336 -7.836 1.810 1.00 85.94 100 VAL A CA 1
ATOM 777 C C . VAL A 1 100 ? 5.800 -7.444 1.706 1.00 85.94 100 VAL A C 1
ATOM 779 O O . VAL A 1 100 ? 6.492 -7.299 2.713 1.00 85.94 100 VAL A O 1
ATOM 782 N N . THR A 1 101 ? 6.280 -7.240 0.481 1.00 85.31 101 THR A N 1
ATOM 783 C CA . THR A 1 101 ? 7.612 -6.673 0.258 1.00 85.31 101 THR A CA 1
ATOM 784 C C . THR A 1 101 ? 7.624 -5.202 0.674 1.00 85.31 101 THR A C 1
ATOM 786 O O . THR A 1 101 ? 6.826 -4.406 0.180 1.00 85.31 101 THR A O 1
ATOM 789 N N . VAL A 1 102 ? 8.541 -4.835 1.573 1.00 85.31 102 VAL A N 1
ATOM 790 C CA . VAL A 1 102 ? 8.701 -3.448 2.028 1.00 85.31 102 VAL A CA 1
ATOM 791 C C . VAL A 1 102 ? 9.433 -2.637 0.963 1.00 85.31 102 VAL A C 1
ATOM 793 O O . VAL A 1 102 ? 10.602 -2.885 0.659 1.00 85.31 102 VAL A O 1
ATOM 796 N N . GLU A 1 103 ? 8.746 -1.645 0.410 1.00 82.44 103 GLU A N 1
ATOM 797 C CA . GLU A 1 103 ? 9.318 -0.723 -0.566 1.00 82.44 103 GLU A CA 1
ATOM 798 C C . GLU A 1 103 ? 10.111 0.373 0.159 1.00 82.44 103 GLU A C 1
ATOM 800 O O . GLU A 1 103 ? 9.555 1.155 0.935 1.00 82.44 103 GLU A O 1
ATOM 805 N N . ASN A 1 104 ? 11.419 0.424 -0.095 1.00 79.81 104 ASN A N 1
ATOM 806 C CA . ASN A 1 104 ? 12.285 1.478 0.418 1.00 79.81 104 ASN A CA 1
ATOM 807 C C . ASN A 1 104 ? 12.256 2.649 -0.565 1.00 79.81 104 ASN A C 1
ATOM 809 O O . ASN A 1 104 ? 12.579 2.471 -1.735 1.00 79.81 104 ASN A O 1
ATOM 813 N N . LEU A 1 105 ? 11.841 3.810 -0.070 1.00 75.44 105 LEU A N 1
ATOM 814 C CA . LEU A 1 105 ? 11.760 5.074 -0.784 1.00 75.44 105 LEU A CA 1
ATOM 815 C C . LEU A 1 105 ? 12.748 6.055 -0.146 1.00 75.44 105 LEU A C 1
ATOM 817 O O . LEU A 1 105 ? 12.730 6.282 1.058 1.00 75.44 105 LEU A O 1
ATOM 821 N N . GLY A 1 106 ? 13.589 6.680 -0.941 1.00 69.38 106 GLY A N 1
ATOM 822 C CA . GLY A 1 106 ? 14.566 7.670 -0.544 1.00 69.38 106 GLY A CA 1
ATOM 823 C C . GLY A 1 106 ? 14.858 8.634 -1.681 1.00 69.38 106 GLY A C 1
ATOM 824 O O . GLY A 1 106 ? 14.192 8.630 -2.718 1.00 69.38 106 GLY A O 1
ATOM 825 N N . ASP A 1 107 ? 15.861 9.486 -1.483 1.00 60.31 107 ASP A N 1
ATOM 826 C CA . ASP A 1 107 ? 16.071 10.678 -2.319 1.00 60.31 107 ASP A CA 1
ATOM 827 C C . ASP A 1 107 ? 16.337 10.384 -3.810 1.00 60.31 107 ASP A C 1
ATOM 829 O O . ASP A 1 107 ? 16.178 11.267 -4.651 1.00 60.31 107 ASP A O 1
ATOM 833 N N . ASN A 1 108 ? 16.716 9.147 -4.151 1.00 56.00 108 ASN A N 1
ATOM 834 C CA . ASN A 1 108 ? 17.119 8.741 -5.500 1.00 56.00 108 ASN A CA 1
ATOM 835 C C . ASN A 1 108 ? 16.264 7.614 -6.102 1.00 56.00 108 ASN A C 1
ATOM 837 O O . ASN A 1 108 ? 16.710 6.966 -7.053 1.00 56.00 108 ASN A O 1
ATOM 841 N N . ASP A 1 109 ? 15.060 7.342 -5.589 1.00 57.56 109 ASP A N 1
ATOM 842 C CA . ASP A 1 109 ? 14.285 6.184 -6.054 1.00 57.56 109 ASP A CA 1
ATOM 843 C C . ASP A 1 109 ? 13.620 6.373 -7.425 1.00 57.56 109 ASP A C 1
ATOM 845 O O . ASP A 1 109 ? 12.440 6.674 -7.593 1.00 57.56 109 ASP A O 1
ATOM 849 N N . VAL A 1 110 ? 14.466 6.143 -8.428 1.00 48.12 110 VAL A N 1
ATOM 850 C CA . VAL A 1 110 ? 14.194 5.597 -9.764 1.00 48.12 110 VAL A CA 1
ATOM 851 C C . VAL A 1 110 ? 15.017 4.299 -9.970 1.00 48.12 110 VAL A C 1
ATOM 853 O O . VAL A 1 110 ? 14.721 3.497 -10.856 1.00 48.12 110 VAL A O 1
ATOM 856 N N . ASP A 1 111 ? 16.026 4.052 -9.119 1.00 40.56 111 ASP A N 1
ATOM 857 C CA . ASP A 1 111 ? 17.037 2.998 -9.287 1.00 40.56 111 ASP A CA 1
ATOM 858 C C . ASP A 1 111 ? 16.615 1.608 -8.777 1.00 40.56 111 ASP A C 1
ATOM 860 O O . ASP A 1 111 ? 17.101 0.596 -9.294 1.00 40.56 111 ASP A O 1
ATOM 864 N N . ALA A 1 112 ? 15.717 1.514 -7.788 1.00 43.09 112 ALA A N 1
ATOM 865 C CA . ALA A 1 112 ? 15.328 0.231 -7.189 1.00 43.09 112 ALA A CA 1
ATOM 866 C C . ALA A 1 112 ? 14.605 -0.702 -8.184 1.00 43.09 112 ALA A C 1
ATOM 868 O O . ALA A 1 112 ? 14.895 -1.897 -8.229 1.00 43.09 112 ALA A O 1
ATOM 869 N N . SER A 1 113 ? 13.772 -0.153 -9.077 1.00 43.50 113 SER A N 1
ATOM 870 C CA . SER A 1 113 ? 13.098 -0.893 -10.161 1.00 43.50 113 SER A CA 1
ATOM 871 C C . SER A 1 113 ? 14.043 -1.468 -11.230 1.00 43.50 113 SER A C 1
ATOM 873 O O . SER A 1 113 ? 13.618 -2.251 -12.075 1.00 43.50 113 SER A O 1
ATOM 875 N N . ILE A 1 114 ? 15.328 -1.094 -11.216 1.00 42.38 114 ILE A N 1
ATOM 876 C CA . ILE A 1 114 ? 16.326 -1.497 -12.222 1.00 42.38 114 ILE A CA 1
ATOM 877 C C . ILE A 1 114 ? 17.200 -2.662 -11.714 1.00 42.38 114 ILE A C 1
ATOM 879 O O . ILE A 1 114 ? 17.911 -3.301 -12.492 1.00 42.38 114 ILE A O 1
ATOM 883 N N . ARG A 1 115 ? 17.177 -2.958 -10.406 1.00 42.59 115 ARG A N 1
ATOM 884 C CA . ARG A 1 115 ? 18.172 -3.837 -9.767 1.00 42.59 115 ARG A CA 1
ATOM 885 C C . ARG A 1 115 ? 17.787 -5.308 -9.652 1.00 42.59 115 ARG A C 1
ATOM 887 O O . ARG A 1 115 ? 18.683 -6.088 -9.326 1.00 42.59 115 ARG A O 1
ATOM 894 N N . ASP A 1 116 ? 16.555 -5.712 -9.975 1.00 42.59 116 ASP A N 1
ATOM 895 C CA . ASP A 1 116 ? 16.241 -7.143 -10.038 1.00 42.59 116 ASP A CA 1
ATOM 896 C C . ASP A 1 116 ? 16.766 -7.759 -11.345 1.00 42.59 116 ASP A C 1
ATOM 898 O O . ASP A 1 116 ? 16.192 -7.696 -12.436 1.00 42.59 116 ASP A O 1
ATOM 902 N N . ARG A 1 117 ? 17.994 -8.255 -11.220 1.00 47.81 117 ARG A N 1
ATOM 903 C CA . ARG A 1 117 ? 18.842 -8.807 -12.267 1.00 47.81 117 ARG A CA 1
ATOM 904 C C . ARG A 1 117 ? 18.437 -10.252 -12.539 1.00 47.81 117 ARG A C 1
ATOM 906 O O . ARG A 1 117 ? 18.871 -11.123 -11.792 1.00 47.81 117 ARG A O 1
ATOM 913 N N . ARG A 1 118 ? 17.735 -10.503 -13.655 1.00 42.50 118 ARG A N 1
ATOM 914 C CA . ARG A 1 118 ? 17.836 -11.717 -14.514 1.00 42.50 118 ARG A CA 1
ATOM 915 C C . ARG A 1 118 ? 16.828 -11.653 -15.685 1.00 42.50 118 ARG A C 1
ATOM 917 O O . ARG A 1 118 ? 15.910 -12.451 -15.790 1.00 42.50 118 ARG A O 1
ATOM 924 N N . GLY A 1 119 ? 17.004 -10.670 -16.575 1.00 46.06 119 GLY A N 1
ATOM 925 C CA . GLY A 1 119 ? 16.209 -10.534 -17.819 1.00 46.06 119 GLY A CA 1
ATOM 926 C C . GLY A 1 119 ? 16.434 -9.237 -18.624 1.00 46.06 119 GLY A C 1
ATOM 927 O O . GLY A 1 119 ? 15.953 -9.098 -19.744 1.00 46.06 119 GLY A O 1
ATOM 928 N N . LEU A 1 120 ? 17.204 -8.301 -18.060 1.00 52.12 120 LEU A N 1
ATOM 929 C CA . LEU A 1 120 ? 17.405 -6.893 -18.449 1.00 52.12 120 LEU A CA 1
ATOM 930 C C . LEU A 1 120 ? 18.339 -6.638 -19.659 1.00 52.12 120 LEU A C 1
ATOM 932 O O . LEU A 1 120 ? 19.158 -5.720 -19.614 1.00 52.12 120 LEU A O 1
ATOM 936 N N . LEU A 1 121 ? 18.287 -7.434 -20.733 1.00 57.53 121 LEU A N 1
ATOM 937 C CA . LEU A 1 121 ? 19.224 -7.263 -21.869 1.00 57.53 121 LEU A CA 1
ATOM 938 C C . LEU A 1 121 ? 18.569 -7.069 -23.246 1.00 57.53 121 LEU A C 1
ATOM 940 O O . LEU A 1 121 ? 19.277 -6.789 -24.213 1.00 57.53 121 LEU A O 1
ATOM 944 N N . GLY A 1 122 ? 17.239 -7.137 -23.347 1.00 69.94 122 GLY A N 1
ATOM 945 C CA . GLY A 1 122 ? 16.527 -6.838 -24.591 1.00 69.94 122 GLY A CA 1
ATOM 946 C C . GLY A 1 122 ? 16.461 -5.334 -24.862 1.00 69.94 122 GLY A C 1
ATOM 947 O O . GLY A 1 122 ? 16.015 -4.566 -24.006 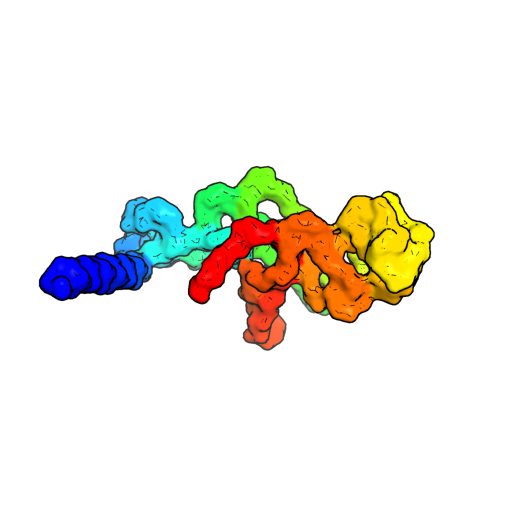1.00 69.94 122 GLY A O 1
ATOM 948 N N . ARG A 1 123 ? 16.895 -4.896 -26.050 1.00 83.06 123 ARG A N 1
ATOM 949 C CA . ARG A 1 123 ? 16.491 -3.586 -26.584 1.00 83.06 123 ARG A CA 1
ATOM 950 C C . ARG A 1 123 ? 15.054 -3.691 -27.083 1.00 83.06 123 ARG A C 1
ATOM 952 O O . ARG A 1 123 ? 14.676 -4.720 -27.624 1.00 83.06 123 ARG A O 1
ATOM 959 N N . CYS A 1 124 ? 14.304 -2.613 -26.946 1.00 86.88 124 CYS A N 1
ATOM 960 C CA . CYS A 1 124 ? 12.924 -2.521 -27.406 1.00 86.88 124 CYS A CA 1
ATOM 961 C C . CYS A 1 124 ? 12.644 -1.100 -27.895 1.00 86.88 124 CYS A C 1
ATOM 963 O O . CYS A 1 124 ? 13.354 -0.163 -27.526 1.00 86.88 124 CYS A O 1
ATOM 965 N N . SER A 1 125 ? 11.612 -0.952 -28.717 1.00 86.75 125 SER A N 1
ATOM 966 C CA . SER A 1 125 ? 10.984 0.326 -29.070 1.00 86.75 125 SER A CA 1
ATOM 967 C C . SER A 1 125 ? 9.540 0.406 -28.564 1.00 86.75 125 SER A C 1
ATOM 969 O O . SER A 1 125 ? 9.032 1.505 -28.341 1.00 86.75 125 SER A O 1
ATOM 971 N N . LYS A 1 126 ? 8.897 -0.746 -28.352 1.00 87.75 126 LYS A N 1
ATOM 972 C CA . LYS A 1 126 ? 7.534 -0.899 -27.829 1.00 87.75 126 LYS A CA 1
ATOM 973 C C . LYS A 1 126 ? 7.445 -2.106 -26.889 1.00 87.75 126 LYS A C 1
ATOM 975 O O . LYS A 1 126 ? 8.349 -2.941 -26.869 1.00 87.75 126 LYS A O 1
ATOM 980 N N . ASP A 1 127 ? 6.383 -2.176 -26.092 1.00 85.31 127 ASP A N 1
ATOM 981 C CA . ASP A 1 127 ? 6.225 -3.197 -25.047 1.00 85.31 127 ASP A CA 1
ATOM 982 C C . ASP A 1 127 ? 6.176 -4.618 -25.622 1.00 85.31 127 ASP A C 1
ATOM 984 O O . ASP A 1 127 ? 6.697 -5.543 -25.006 1.00 85.31 127 ASP A O 1
ATOM 988 N N . GLU A 1 128 ? 5.639 -4.786 -26.833 1.00 87.19 128 GLU A N 1
ATOM 989 C CA . GLU A 1 128 ? 5.534 -6.085 -27.507 1.00 87.19 128 GLU A CA 1
ATOM 990 C C . GLU A 1 128 ? 6.894 -6.668 -27.912 1.00 87.19 128 GLU A C 1
ATOM 992 O O . GLU A 1 128 ? 6.992 -7.864 -28.183 1.00 87.19 128 GLU A O 1
ATOM 997 N N . ASP A 1 129 ? 7.950 -5.849 -27.947 1.00 87.00 129 ASP A N 1
ATOM 998 C CA . ASP A 1 129 ? 9.309 -6.322 -28.223 1.00 87.00 129 ASP A CA 1
ATOM 999 C C . ASP A 1 129 ? 9.902 -7.078 -27.015 1.00 87.00 129 ASP A C 1
ATOM 1001 O O . ASP A 1 129 ? 10.925 -7.756 -27.135 1.00 87.00 129 ASP A O 1
ATOM 1005 N N . CYS A 1 130 ? 9.277 -6.959 -25.840 1.00 85.19 130 CYS A N 1
ATOM 1006 C CA . CYS A 1 130 ? 9.707 -7.600 -24.608 1.00 85.19 130 CYS A CA 1
ATOM 1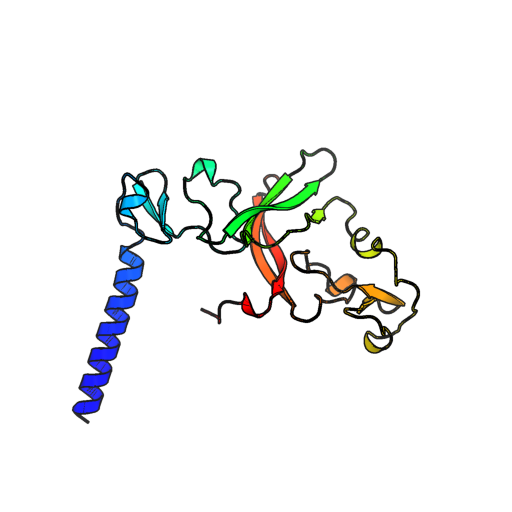007 C C . CYS A 1 130 ? 8.933 -8.900 -24.382 1.00 85.19 130 CYS A C 1
ATOM 1009 O O . CYS A 1 130 ? 7.779 -8.899 -23.968 1.00 85.19 130 CYS A O 1
ATOM 1011 N N . THR A 1 131 ? 9.585 -10.032 -24.646 1.00 82.38 131 THR A N 1
ATOM 1012 C CA . THR A 1 131 ? 8.944 -11.358 -24.642 1.00 82.38 131 THR A CA 1
ATOM 1013 C C . THR A 1 131 ? 8.864 -12.019 -23.264 1.00 82.38 131 THR A C 1
ATOM 1015 O O . THR A 1 131 ? 8.364 -13.138 -23.154 1.00 82.38 131 THR A O 1
ATOM 1018 N N . GLY A 1 132 ? 9.409 -11.401 -22.215 1.00 77.69 132 GLY A N 1
ATOM 1019 C CA . GLY A 1 132 ? 9.337 -11.947 -20.863 1.00 77.69 132 GLY A CA 1
ATOM 1020 C C . GLY A 1 132 ? 8.003 -11.647 -20.182 1.00 77.69 132 GLY A C 1
ATOM 1021 O O . GLY A 1 132 ? 7.332 -10.658 -20.476 1.00 77.69 132 GLY A O 1
ATOM 1022 N N . TRP A 1 133 ? 7.632 -12.500 -19.229 1.00 79.81 133 TRP A N 1
ATOM 1023 C CA . TRP A 1 133 ? 6.421 -12.311 -18.436 1.00 79.81 133 TRP A CA 1
ATOM 1024 C C . TRP A 1 133 ? 6.483 -10.997 -17.651 1.00 79.81 133 TRP A C 1
ATOM 1026 O O . TRP A 1 133 ? 7.507 -10.691 -17.037 1.00 79.81 133 TRP A O 1
ATOM 1036 N N . ASN A 1 134 ? 5.389 -10.227 -17.674 1.00 83.50 134 ASN A N 1
ATOM 1037 C CA . ASN A 1 134 ? 5.290 -8.939 -16.988 1.00 83.50 134 ASN A CA 1
ATOM 1038 C C . ASN A 1 134 ? 6.408 -7.952 -17.349 1.00 83.50 134 ASN A C 1
ATOM 1040 O O . ASN A 1 134 ? 6.902 -7.229 -16.486 1.00 83.50 134 ASN A O 1
ATOM 1044 N N . GLN A 1 135 ? 6.811 -7.904 -18.619 1.00 85.00 135 GLN A N 1
ATOM 1045 C CA . GLN A 1 135 ? 7.782 -6.926 -19.098 1.00 85.00 135 GLN A CA 1
ATOM 1046 C C . GLN A 1 135 ? 7.128 -5.738 -19.807 1.00 85.00 135 GLN A C 1
ATOM 1048 O O . GLN A 1 135 ? 5.983 -5.792 -20.252 1.00 85.00 135 GLN A O 1
ATOM 1053 N N . CYS A 1 136 ? 7.880 -4.648 -19.885 1.00 85.88 136 CYS A N 1
ATOM 1054 C CA . CYS A 1 136 ? 7.557 -3.451 -20.648 1.00 85.88 136 CYS A CA 1
ATOM 1055 C C . CYS A 1 136 ? 8.836 -2.847 -21.227 1.00 85.88 136 CYS A C 1
ATOM 1057 O O . CYS A 1 136 ? 9.954 -3.147 -20.784 1.00 85.88 136 CYS A O 1
ATOM 1059 N N . CYS A 1 137 ? 8.667 -1.927 -22.166 1.00 86.31 137 CYS A N 1
ATOM 1060 C CA . CYS A 1 137 ? 9.755 -1.189 -22.762 1.00 86.31 137 CYS A CA 1
ATOM 1061 C C . CYS A 1 137 ? 10.058 0.095 -21.981 1.00 86.31 137 CYS A C 1
ATOM 1063 O O . CYS A 1 137 ? 9.589 1.193 -22.300 1.00 86.31 137 CYS A O 1
ATOM 1065 N N . LEU A 1 138 ? 10.909 -0.031 -20.960 1.00 82.94 138 LEU A N 1
ATOM 1066 C CA . LEU A 1 138 ? 11.367 1.087 -20.142 1.00 82.94 138 LEU A CA 1
ATOM 1067 C C . LEU A 1 138 ? 11.973 2.184 -21.015 1.00 82.94 138 LEU A C 1
ATOM 1069 O O . LEU A 1 138 ? 12.940 1.969 -21.759 1.00 82.94 138 LEU A O 1
ATOM 1073 N N . PHE A 1 139 ? 11.393 3.380 -20.898 1.00 81.38 139 PHE A N 1
ATOM 1074 C CA . PHE A 1 139 ? 11.805 4.580 -21.629 1.00 81.38 139 PHE A CA 1
ATOM 1075 C C . PHE A 1 139 ? 11.891 4.391 -23.159 1.00 81.38 139 PHE A C 1
ATOM 1077 O O . PHE A 1 139 ? 12.602 5.149 -23.821 1.00 81.38 139 PHE A O 1
ATOM 1084 N N . GLY A 1 140 ? 11.199 3.392 -23.727 1.00 81.88 140 GLY A N 1
ATOM 1085 C CA . GLY A 1 140 ? 11.268 3.074 -25.157 1.00 81.88 140 GLY A CA 1
ATOM 1086 C C . GLY A 1 140 ? 12.635 2.552 -25.617 1.00 81.88 140 GLY A C 1
ATOM 1087 O O . GLY A 1 140 ? 13.019 2.812 -26.754 1.00 81.88 140 GLY A O 1
ATOM 1088 N N . LYS A 1 141 ? 13.429 1.943 -24.721 1.00 83.31 141 LYS A N 1
ATOM 1089 C CA . LYS A 1 141 ? 14.819 1.549 -25.025 1.00 83.31 141 LYS A CA 1
ATOM 1090 C C . LYS A 1 141 ? 15.217 0.166 -24.533 1.00 83.31 141 LYS A C 1
ATOM 1092 O O . LYS A 1 141 ? 16.031 -0.490 -25.188 1.00 83.31 141 LYS A O 1
ATOM 1097 N N . ARG A 1 142 ? 14.749 -0.250 -23.355 1.00 85.25 142 ARG A N 1
ATOM 1098 C CA . ARG A 1 142 ? 15.159 -1.518 -22.733 1.00 85.25 142 ARG A CA 1
ATOM 1099 C C . ARG A 1 142 ? 13.981 -2.234 -22.107 1.00 85.25 142 ARG A C 1
ATOM 1101 O O . ARG A 1 142 ? 13.157 -1.599 -21.462 1.00 85.25 142 ARG A O 1
ATOM 1108 N N . CYS A 1 143 ? 13.959 -3.550 -22.240 1.00 83.62 143 CYS A N 1
ATOM 1109 C CA . CYS A 1 143 ? 12.994 -4.369 -21.531 1.00 83.62 143 CYS A CA 1
ATOM 1110 C C . CYS A 1 143 ? 13.299 -4.372 -20.034 1.00 83.62 143 CYS A C 1
ATOM 1112 O O . CYS A 1 143 ? 14.445 -4.573 -19.623 1.00 83.62 143 CYS A O 1
ATOM 1114 N N . GLY A 1 144 ? 12.266 -4.159 -19.229 1.00 80.94 144 GLY A N 1
ATOM 1115 C CA . GLY A 1 144 ? 12.310 -4.275 -17.777 1.00 80.94 144 GLY A CA 1
ATOM 1116 C C . GLY A 1 144 ? 10.992 -4.801 -17.235 1.00 80.94 144 GLY A C 1
ATOM 1117 O O . GLY A 1 144 ? 10.035 -4.970 -17.987 1.00 80.94 144 GLY A O 1
ATOM 1118 N N . LEU A 1 145 ? 10.959 -5.097 -15.940 1.00 83.75 145 LEU A N 1
ATOM 1119 C CA . LEU A 1 145 ? 9.763 -5.616 -15.287 1.00 83.75 145 LEU A CA 1
ATOM 1120 C C . LEU A 1 145 ? 8.744 -4.497 -15.039 1.00 83.75 145 LEU A C 1
ATOM 1122 O O . LEU A 1 145 ? 9.103 -3.372 -14.685 1.00 83.75 145 LEU A O 1
ATOM 1126 N N . LYS A 1 146 ? 7.467 -4.842 -15.204 1.00 86.75 146 LYS A N 1
ATOM 1127 C CA . LYS A 1 146 ? 6.322 -4.059 -14.743 1.00 86.75 146 LYS A CA 1
ATOM 1128 C C . LYS A 1 146 ? 6.318 -3.955 -13.220 1.00 86.75 146 LYS A C 1
ATOM 1130 O O . LYS A 1 146 ? 6.917 -4.772 -12.523 1.00 86.75 146 LYS A O 1
ATOM 1135 N N . ILE A 1 147 ? 5.639 -2.935 -12.701 1.00 85.88 147 ILE A N 1
ATOM 1136 C CA . ILE A 1 147 ? 5.608 -2.652 -11.263 1.00 85.88 147 ILE A CA 1
ATOM 1137 C C . ILE A 1 147 ? 4.829 -3.756 -10.538 1.00 85.88 147 ILE A C 1
ATOM 1139 O O . ILE A 1 147 ? 3.671 -4.025 -10.868 1.00 85.88 147 ILE A O 1
ATOM 1143 N N . GLY A 1 148 ? 5.475 -4.389 -9.559 1.00 86.69 148 GLY A N 1
ATOM 1144 C CA . GLY A 1 148 ? 4.897 -5.469 -8.764 1.00 86.69 148 GLY A CA 1
ATOM 1145 C C . GLY A 1 148 ? 3.775 -5.015 -7.827 1.00 86.69 148 GLY A C 1
ATOM 1146 O O . GLY A 1 148 ? 3.537 -3.826 -7.615 1.00 86.69 148 GLY A O 1
ATOM 1147 N N . LYS A 1 149 ? 3.084 -5.991 -7.239 1.00 88.88 149 LYS A N 1
ATOM 1148 C CA . LYS A 1 149 ? 2.000 -5.770 -6.274 1.00 88.88 149 LYS A CA 1
ATOM 1149 C C . LYS A 1 149 ? 2.487 -4.948 -5.070 1.00 88.88 149 LYS A C 1
ATOM 1151 O O . LYS A 1 149 ? 3.580 -5.171 -4.566 1.00 88.88 149 LYS A O 1
ATOM 1156 N N . TYR A 1 150 ? 1.680 -3.981 -4.639 1.00 88.38 150 TYR A N 1
ATOM 1157 C CA . TYR A 1 150 ? 1.903 -3.028 -3.538 1.00 88.38 150 TYR A CA 1
ATOM 1158 C C . TYR A 1 150 ? 2.996 -1.964 -3.721 1.00 88.38 150 TYR A C 1
ATOM 1160 O O . TYR A 1 150 ? 3.065 -1.032 -2.906 1.00 88.38 150 TYR A O 1
ATOM 1168 N N . PHE A 1 151 ? 3.781 -2.025 -4.797 1.00 86.56 151 PHE A N 1
ATOM 1169 C CA . PHE A 1 151 ? 4.762 -0.991 -5.131 1.00 86.56 151 PHE A CA 1
ATOM 1170 C C . PHE A 1 151 ? 4.097 0.285 -5.643 1.00 86.56 151 PHE A C 1
ATOM 1172 O O . PHE A 1 151 ? 2.984 0.254 -6.179 1.00 86.56 151 PHE A O 1
ATOM 1179 N N . THR A 1 152 ? 4.781 1.416 -5.471 1.00 85.88 152 THR A N 1
ATOM 1180 C CA . THR A 1 152 ? 4.282 2.712 -5.926 1.00 85.88 152 THR A CA 1
ATOM 1181 C C . THR A 1 152 ? 4.231 2.833 -7.444 1.00 85.88 152 THR A C 1
ATOM 1183 O O . THR A 1 152 ? 5.095 2.347 -8.167 1.00 85.88 152 THR A O 1
ATOM 1186 N N . CYS A 1 153 ? 3.219 3.545 -7.941 1.00 86.00 153 CYS A N 1
ATOM 1187 C CA . CYS A 1 153 ? 2.986 3.727 -9.377 1.00 86.00 153 CYS A CA 1
ATOM 1188 C C . CYS A 1 153 ? 2.887 5.205 -9.807 1.00 86.00 153 CYS A C 1
ATOM 1190 O O . CYS A 1 153 ? 2.210 5.548 -10.772 1.00 86.00 153 CYS A O 1
ATOM 1192 N N . TYR A 1 154 ? 3.583 6.119 -9.120 1.00 75.00 154 TYR A N 1
ATOM 1193 C CA . TYR A 1 154 ? 3.545 7.561 -9.433 1.00 75.00 154 TYR A CA 1
ATOM 1194 C C . TYR A 1 154 ? 4.229 7.952 -10.736 1.00 75.00 154 TYR A C 1
ATOM 1196 O O . TYR A 1 154 ? 3.849 8.934 -11.374 1.00 75.00 154 TYR A O 1
ATOM 1204 N N . PHE A 1 155 ? 5.272 7.217 -11.113 1.00 66.62 155 PHE A N 1
ATOM 1205 C CA . PHE A 1 155 ? 6.173 7.613 -12.189 1.00 66.62 155 PHE A CA 1
ATOM 1206 C C . PHE A 1 155 ? 5.912 6.869 -13.495 1.00 66.62 155 PHE A C 1
ATOM 1208 O O . PHE A 1 155 ? 6.765 6.897 -14.383 1.00 66.62 155 PHE A O 1
ATOM 1215 N N . MET A 1 156 ? 4.711 6.305 -13.663 1.00 64.94 156 MET A N 1
ATOM 1216 C CA . MET A 1 156 ? 4.300 5.637 -14.902 1.00 64.94 156 MET A CA 1
ATOM 1217 C C . MET A 1 156 ? 4.514 6.527 -16.135 1.00 64.94 156 MET A C 1
ATOM 1219 O O . MET A 1 156 ? 4.970 6.049 -17.167 1.00 64.94 156 MET A O 1
ATOM 1223 N N . ASN A 1 157 ? 4.322 7.845 -16.011 1.00 63.97 157 ASN A N 1
ATOM 1224 C CA . ASN A 1 157 ? 4.580 8.800 -17.097 1.00 63.97 157 ASN A CA 1
ATOM 1225 C C . ASN A 1 157 ? 6.073 8.962 -17.449 1.00 63.97 157 ASN A C 1
ATOM 1227 O O . ASN A 1 157 ? 6.397 9.376 -18.560 1.00 63.97 157 ASN A O 1
ATOM 1231 N N . LYS A 1 158 ? 6.987 8.660 -16.516 1.00 66.75 158 LYS A N 1
ATOM 1232 C CA . LYS A 1 158 ? 8.440 8.744 -16.724 1.00 66.75 158 LYS A CA 1
ATOM 1233 C C . LYS A 1 158 ? 8.988 7.456 -17.326 1.00 66.75 158 LYS A C 1
ATOM 1235 O O . LYS A 1 158 ? 9.602 7.505 -18.386 1.00 66.75 158 LYS A O 1
ATOM 1240 N N . HIS A 1 159 ? 8.764 6.316 -16.673 1.00 68.94 159 HIS A N 1
ATOM 1241 C CA . HIS A 1 159 ? 9.320 5.036 -17.125 1.00 68.94 159 HIS A CA 1
ATOM 1242 C C . HIS A 1 159 ? 8.446 4.319 -18.167 1.00 68.94 159 HIS A C 1
ATOM 1244 O O . HIS A 1 159 ? 8.895 3.328 -18.737 1.00 68.94 159 HIS A O 1
ATOM 1250 N N 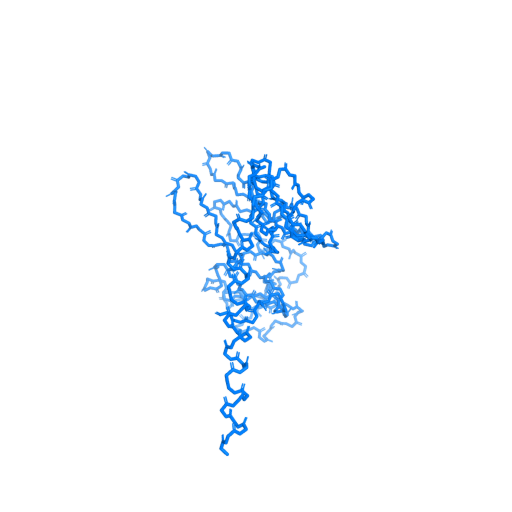. LYS A 1 160 ? 7.234 4.833 -18.449 1.00 73.69 160 LYS A N 1
ATOM 1251 C CA . LYS A 1 160 ? 6.234 4.307 -19.407 1.00 73.69 160 LYS A CA 1
ATOM 1252 C C . LYS A 1 160 ? 5.749 2.883 -19.134 1.00 73.69 160 LYS A C 1
ATOM 1254 O O . LYS A 1 160 ? 5.014 2.317 -19.927 1.00 73.69 160 LYS A O 1
ATOM 1259 N N . CYS A 1 161 ? 6.133 2.331 -17.995 1.00 81.12 161 CYS A N 1
ATOM 1260 C CA . CYS A 1 161 ? 5.773 0.984 -17.591 1.00 81.12 161 CYS A CA 1
ATOM 1261 C C . CYS A 1 161 ? 4.563 1.018 -16.661 1.00 81.12 161 CYS A C 1
ATOM 1263 O O . CYS A 1 161 ? 4.49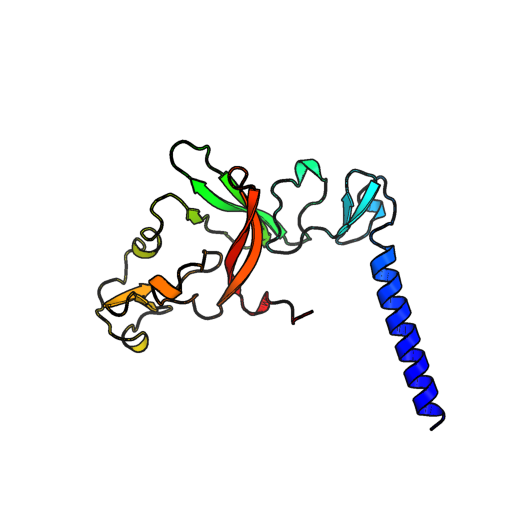8 1.877 -15.784 1.00 81.12 161 CYS A O 1
ATOM 1265 N N . GLY A 1 162 ? 3.628 0.089 -16.832 1.00 86.88 162 GLY A N 1
ATOM 1266 C CA . GLY A 1 162 ? 2.491 -0.080 -15.928 1.00 86.88 162 GLY A CA 1
ATOM 1267 C C . GLY A 1 162 ? 2.746 -1.051 -14.780 1.00 86.88 162 GLY A C 1
ATOM 1268 O O . GLY A 1 162 ? 3.854 -1.558 -14.592 1.00 86.88 162 GLY A O 1
ATOM 1269 N N . CYS A 1 163 ? 1.684 -1.315 -14.024 1.00 89.62 163 CYS A N 1
ATOM 1270 C CA . CYS A 1 163 ? 1.625 -2.431 -13.087 1.00 89.62 163 CYS A CA 1
ATOM 1271 C C . CYS A 1 163 ? 1.651 -3.773 -13.828 1.00 89.62 163 CYS A C 1
ATOM 1273 O O . CYS A 1 163 ? 1.259 -3.836 -14.994 1.00 89.62 163 CYS A O 1
ATOM 1275 N N . MET A 1 164 ? 2.102 -4.834 -13.153 1.00 89.69 164 MET A N 1
ATOM 1276 C CA . MET A 1 164 ? 2.035 -6.206 -13.671 1.00 89.69 164 MET A CA 1
ATOM 1277 C C . MET A 1 164 ? 0.602 -6.605 -14.057 1.00 89.69 164 MET A C 1
ATOM 1279 O O . MET A 1 164 ? -0.380 -6.011 -13.608 1.00 89.69 164 MET A O 1
ATOM 1283 N N . ASP A 1 165 ? 0.483 -7.621 -14.902 1.00 89.06 165 ASP A N 1
ATOM 1284 C CA . ASP A 1 165 ? -0.799 -8.133 -15.367 1.00 89.06 165 ASP A CA 1
ATOM 1285 C C . ASP A 1 165 ? -1.663 -8.588 -14.177 1.00 89.06 165 ASP A C 1
ATOM 1287 O O . ASP A 1 165 ? -1.174 -9.173 -13.212 1.00 89.06 165 ASP A O 1
ATOM 1291 N N . GLY A 1 166 ? -2.959 -8.274 -14.230 1.00 89.94 166 GLY A N 1
ATOM 1292 C CA . GLY A 1 166 ? -3.887 -8.494 -13.111 1.00 89.94 166 GLY A CA 1
ATOM 1293 C C . GLY A 1 166 ? -3.883 -7.389 -12.048 1.00 89.94 166 GLY A C 1
ATOM 1294 O O . GLY A 1 166 ? -4.772 -7.374 -11.202 1.00 89.94 166 GLY A O 1
ATOM 1295 N N . LEU A 1 167 ? -2.962 -6.422 -12.125 1.00 91.69 167 LEU A N 1
ATOM 1296 C CA . LEU A 1 167 ? -2.906 -5.280 -11.214 1.00 91.69 167 LEU A CA 1
ATOM 1297 C C . LEU A 1 167 ? -3.360 -3.978 -11.886 1.00 91.69 167 LEU A C 1
ATOM 1299 O O . LEU A 1 167 ? -3.329 -3.828 -13.110 1.00 91.69 167 LEU A O 1
ATOM 1303 N N . GLU A 1 168 ? -3.741 -3.005 -11.068 1.00 91.69 168 GLU A N 1
ATOM 1304 C CA . GLU A 1 168 ? -4.065 -1.644 -11.480 1.00 91.69 168 GLU A CA 1
ATOM 1305 C C . GLU A 1 168 ? -3.439 -0.624 -10.521 1.00 91.69 168 GLU A C 1
ATOM 1307 O O . GLU A 1 168 ? -3.368 -0.842 -9.312 1.00 91.69 168 GLU A O 1
ATOM 1312 N N . CYS A 1 169 ? -2.978 0.507 -11.061 1.00 90.50 169 CYS A N 1
ATOM 1313 C CA . CYS A 1 169 ? -2.460 1.610 -10.258 1.00 90.50 169 CYS A CA 1
ATOM 1314 C C . CYS A 1 169 ? -3.620 2.374 -9.611 1.00 90.50 169 CYS A C 1
ATOM 1316 O O . CYS A 1 169 ? -4.336 3.116 -10.288 1.00 90.50 169 CYS A O 1
ATOM 1318 N N . ARG A 1 170 ? -3.795 2.231 -8.297 1.00 89.00 170 ARG A N 1
ATOM 1319 C CA . ARG A 1 170 ? -4.877 2.876 -7.544 1.00 89.00 170 ARG A CA 1
ATOM 1320 C C . ARG A 1 170 ? -4.344 3.664 -6.368 1.00 89.00 170 ARG A C 1
ATOM 1322 O O . ARG A 1 170 ? -3.329 3.314 -5.773 1.00 89.00 170 ARG A O 1
ATOM 1329 N N . GLN A 1 171 ? -5.055 4.733 -6.024 1.00 88.88 171 GLN A N 1
ATOM 1330 C CA . GLN A 1 171 ? -4.851 5.391 -4.744 1.00 88.88 171 GLN A CA 1
ATOM 1331 C C . GLN A 1 171 ? -5.447 4.509 -3.648 1.00 88.88 171 GLN A C 1
ATOM 1333 O O . GLN A 1 171 ? -6.652 4.291 -3.625 1.00 88.88 171 GLN A O 1
ATOM 1338 N N . THR A 1 172 ? -4.600 4.003 -2.763 1.00 87.12 172 THR A N 1
ATOM 1339 C CA . THR A 1 172 ? -4.987 3.088 -1.687 1.00 87.12 172 THR A CA 1
ATOM 1340 C C . THR A 1 172 ? -5.210 3.815 -0.369 1.00 87.12 172 THR A C 1
ATOM 1342 O O . THR A 1 172 ? -6.038 3.408 0.437 1.00 87.12 172 THR A O 1
ATOM 1345 N N . THR A 1 173 ? -4.480 4.907 -0.137 1.00 84.25 173 THR A N 1
ATOM 1346 C CA . THR A 1 173 ? -4.624 5.737 1.060 1.00 84.25 173 THR A CA 1
ATOM 1347 C C . THR A 1 173 ? -4.021 7.126 0.843 1.00 84.25 173 THR A C 1
ATOM 1349 O O . THR A 1 173 ? -3.557 7.454 -0.249 1.00 84.25 173 THR A O 1
ATOM 1352 N N . SER A 1 174 ? -4.037 7.971 1.868 1.00 81.81 174 SER A N 1
ATOM 1353 C CA . SER A 1 174 ? -3.342 9.254 1.897 1.00 81.81 174 SER A CA 1
ATOM 1354 C C . SER A 1 174 ? -2.625 9.405 3.231 1.00 81.81 174 SER A C 1
ATOM 1356 O O . SER A 1 174 ? -3.229 9.210 4.283 1.00 81.81 174 SER A O 1
ATOM 1358 N N . ILE A 1 175 ? -1.346 9.772 3.191 1.00 75.94 175 ILE A N 1
ATOM 1359 C CA . ILE A 1 175 ? -0.550 10.052 4.388 1.00 75.94 175 ILE A CA 1
ATOM 1360 C C . ILE A 1 175 ? -0.246 11.538 4.473 1.00 75.94 175 ILE A C 1
ATOM 1362 O O . ILE A 1 175 ? 0.054 12.174 3.470 1.00 75.94 175 ILE A O 1
ATOM 1366 N N . THR A 1 176 ? -0.284 12.102 5.672 1.00 73.25 176 THR A N 1
ATOM 1367 C CA . THR A 1 176 ? 0.201 13.465 5.891 1.00 73.25 176 THR A CA 1
ATOM 1368 C C . THR A 1 176 ? 1.646 13.377 6.343 1.00 73.25 176 THR A C 1
ATOM 1370 O O . THR A 1 176 ? 1.927 12.895 7.440 1.00 73.25 176 THR A O 1
ATOM 1373 N N . LEU A 1 177 ? 2.570 13.825 5.493 1.00 68.12 177 LEU A N 1
ATOM 1374 C CA . LEU A 1 177 ? 3.975 13.890 5.877 1.00 68.12 177 LEU A CA 1
ATOM 1375 C C . LEU A 1 177 ? 4.150 14.980 6.946 1.00 68.12 177 LEU A C 1
ATOM 1377 O O . LEU A 1 177 ? 3.674 16.102 6.742 1.00 68.12 177 LEU A O 1
ATOM 1381 N N . PRO A 1 178 ? 4.848 14.697 8.061 1.00 59.12 178 PRO A N 1
ATOM 1382 C CA . PRO A 1 178 ? 4.955 15.628 9.186 1.00 59.12 178 PRO A CA 1
ATOM 1383 C C . PRO A 1 178 ? 5.629 16.959 8.815 1.00 59.12 178 PRO A C 1
ATOM 1385 O O . PRO A 1 178 ? 5.346 17.975 9.440 1.00 59.12 178 PRO A O 1
ATOM 1388 N N . ILE A 1 179 ? 6.477 16.963 7.781 1.00 62.62 179 ILE A N 1
ATOM 1389 C CA . ILE A 1 179 ? 7.247 18.135 7.339 1.00 62.62 179 ILE A CA 1
ATOM 1390 C C . ILE A 1 179 ? 6.390 19.094 6.505 1.00 62.62 179 ILE A C 1
ATOM 1392 O O . ILE A 1 179 ? 6.423 20.302 6.713 1.00 62.62 179 ILE A O 1
ATOM 1396 N N . VAL A 1 180 ? 5.631 18.560 5.544 1.00 64.19 180 VAL A N 1
ATOM 1397 C CA . VAL A 1 180 ? 4.919 19.375 4.544 1.00 64.19 180 VAL A CA 1
ATOM 1398 C C . VAL A 1 180 ? 3.472 19.638 4.972 1.00 64.19 180 VAL A C 1
ATOM 1400 O O . VAL A 1 180 ? 2.848 20.557 4.459 1.00 64.19 180 VAL A O 1
ATOM 1403 N N . GLN A 1 181 ? 2.922 18.836 5.895 1.00 65.88 181 GLN A N 1
ATOM 1404 C CA . GLN A 1 181 ? 1.515 18.864 6.338 1.00 65.88 181 GLN A CA 1
ATOM 1405 C C . GLN A 1 181 ? 0.476 18.770 5.203 1.00 65.88 181 GLN A C 1
ATOM 1407 O O . GLN A 1 181 ? -0.724 18.898 5.434 1.00 65.88 181 GLN A O 1
ATOM 1412 N N . VAL A 1 182 ? 0.921 18.490 3.978 1.00 72.06 182 VAL A N 1
ATOM 1413 C CA . VAL A 1 182 ? 0.076 18.270 2.810 1.00 72.06 182 VAL A CA 1
ATOM 1414 C C . VAL A 1 182 ? -0.212 16.770 2.700 1.00 72.06 182 VAL A C 1
ATOM 1416 O O . VAL A 1 182 ? 0.719 15.964 2.824 1.00 72.06 182 VAL A O 1
ATOM 1419 N N . PRO A 1 183 ? -1.477 16.372 2.473 1.00 71.25 183 PRO A N 1
ATOM 1420 C CA . PRO A 1 183 ? -1.825 14.980 2.232 1.00 71.25 183 PRO A CA 1
ATOM 1421 C C . PRO A 1 183 ? -1.163 14.485 0.942 1.00 71.25 183 PRO A C 1
ATOM 1423 O O . PRO A 1 183 ? -1.370 15.025 -0.144 1.00 71.25 183 PRO A O 1
ATOM 1426 N N . PHE A 1 184 ? -0.366 13.434 1.072 1.00 77.69 184 PHE A N 1
ATOM 1427 C CA . PHE A 1 184 ? 0.267 12.715 -0.015 1.00 77.69 184 PHE A CA 1
ATOM 1428 C C . PHE A 1 184 ? -0.505 11.420 -0.277 1.00 77.69 184 PHE A C 1
ATOM 1430 O O . PHE A 1 184 ? -0.477 10.477 0.518 1.00 77.69 184 PHE A O 1
ATOM 1437 N N . ALA A 1 185 ? -1.215 11.383 -1.403 1.00 83.56 185 ALA A N 1
ATOM 1438 C CA . ALA A 1 185 ? -1.972 10.219 -1.845 1.00 83.56 185 ALA A CA 1
ATOM 1439 C C . ALA A 1 185 ? -1.030 9.061 -2.179 1.00 83.56 185 ALA A C 1
ATOM 1441 O O . ALA A 1 185 ? -0.240 9.201 -3.107 1.00 83.56 185 ALA A O 1
ATOM 1442 N N . ILE A 1 186 ? -1.146 7.924 -1.488 1.00 84.62 186 ILE A N 1
ATOM 1443 C CA . ILE A 1 186 ? -0.432 6.673 -1.768 1.00 84.62 186 ILE A CA 1
ATOM 1444 C C . ILE A 1 186 ? -1.047 5.978 -2.981 1.00 84.62 186 ILE A C 1
ATOM 1446 O O . ILE A 1 186 ? -2.165 5.482 -2.888 1.00 84.62 186 ILE A O 1
ATOM 1450 N N . LYS A 1 187 ? -0.330 5.942 -4.114 1.00 88.38 187 LYS A N 1
ATOM 1451 C CA . LYS A 1 187 ? -0.738 5.200 -5.318 1.00 88.38 187 LYS A CA 1
ATOM 1452 C C . LYS A 1 187 ? 0.095 3.939 -5.480 1.00 88.38 187 LYS A C 1
ATOM 1454 O O . LYS A 1 187 ? 1.316 4.041 -5.585 1.00 88.38 187 LYS A O 1
ATOM 1459 N N . GLN A 1 188 ? -0.556 2.780 -5.516 1.00 89.94 188 GLN A N 1
ATOM 1460 C CA . GLN A 1 188 ? 0.083 1.466 -5.569 1.00 89.94 188 GLN A CA 1
ATOM 1461 C C . GLN A 1 188 ? -0.551 0.569 -6.630 1.00 89.94 188 GLN A C 1
ATOM 1463 O O . GLN A 1 188 ? -1.726 0.722 -6.960 1.00 89.94 188 GLN A O 1
ATOM 1468 N N . CYS A 1 189 ? 0.219 -0.396 -7.126 1.00 91.00 189 CYS A N 1
ATOM 1469 C CA . CYS A 1 189 ? -0.304 -1.484 -7.944 1.00 91.00 189 CYS A CA 1
ATOM 1470 C C . CYS A 1 189 ? -1.033 -2.507 -7.066 1.00 91.00 189 CYS A C 1
ATOM 1472 O O . CYS A 1 189 ? -0.405 -3.194 -6.263 1.00 91.00 189 CYS A O 1
ATOM 1474 N N . VAL A 1 190 ? -2.350 -2.613 -7.208 1.00 92.56 190 VAL A N 1
ATOM 1475 C CA . VAL A 1 190 ? -3.200 -3.527 -6.426 1.00 92.56 190 VAL A CA 1
ATOM 1476 C C . VAL A 1 190 ? -3.998 -4.451 -7.348 1.00 92.56 190 VAL A C 1
ATOM 1478 O O . VAL A 1 190 ? -4.202 -4.092 -8.509 1.00 92.56 190 VAL A O 1
ATOM 1481 N N . PRO A 1 191 ? -4.432 -5.634 -6.878 1.00 92.56 191 PRO A N 1
ATOM 1482 C CA . PRO A 1 191 ? -5.337 -6.498 -7.629 1.00 92.56 191 PRO A CA 1
ATOM 1483 C C . PRO A 1 191 ? -6.603 -5.765 -8.075 1.00 92.56 191 PRO A C 1
ATOM 1485 O O . PRO A 1 191 ? -7.139 -4.932 -7.343 1.00 92.56 191 PRO A O 1
ATOM 1488 N N . LYS A 1 192 ? -7.094 -6.078 -9.274 1.00 89.44 192 LYS A N 1
ATOM 1489 C CA . LYS A 1 192 ? -8.293 -5.434 -9.839 1.00 89.44 192 LYS A CA 1
ATOM 1490 C C . LYS A 1 192 ? -9.564 -5.766 -9.058 1.00 89.44 192 LYS A C 1
ATOM 1492 O O . LYS A 1 192 ? -10.491 -4.969 -9.032 1.00 89.44 192 LYS A O 1
ATOM 1497 N N . GLU A 1 193 ? -9.606 -6.925 -8.420 1.00 86.00 193 GLU A N 1
ATOM 1498 C CA . GLU A 1 193 ? -10.704 -7.373 -7.565 1.00 86.00 193 GLU A CA 1
ATOM 1499 C C . GLU A 1 193 ? -10.781 -6.625 -6.227 1.00 86.00 193 GLU A C 1
ATOM 1501 O O . GLU A 1 193 ? -11.842 -6.596 -5.612 1.00 86.00 193 GLU A O 1
ATOM 1506 N N . ASP A 1 194 ? -9.697 -5.967 -5.798 1.00 82.00 194 ASP A N 1
ATOM 1507 C CA . ASP A 1 194 ? -9.701 -5.121 -4.598 1.00 82.00 194 ASP A CA 1
ATOM 1508 C C . ASP A 1 194 ? -10.336 -3.744 -4.848 1.00 82.00 194 ASP A C 1
ATOM 1510 O O . ASP A 1 194 ? -10.364 -2.901 -3.951 1.00 82.00 194 ASP A O 1
ATOM 1514 N N . VAL A 1 195 ? -10.817 -3.489 -6.067 1.00 62.09 195 VAL A N 1
ATOM 1515 C CA . VAL A 1 195 ? -11.547 -2.276 -6.419 1.00 62.09 195 VAL A CA 1
ATOM 1516 C C . VAL A 1 195 ? -12.960 -2.402 -5.843 1.00 62.09 195 VAL A C 1
ATOM 1518 O O . VAL A 1 195 ? -13.734 -3.233 -6.326 1.00 62.09 195 VAL A O 1
ATOM 1521 N N . PRO A 1 196 ? -13.351 -1.584 -4.845 1.00 55.72 196 PRO A N 1
ATOM 1522 C CA . PRO A 1 196 ? -14.764 -1.453 -4.549 1.00 55.72 196 PRO A CA 1
ATOM 1523 C C . PRO A 1 196 ? -15.431 -0.914 -5.815 1.00 55.72 196 PRO A C 1
ATOM 1525 O O . PRO A 1 196 ? -14.983 0.099 -6.360 1.00 55.72 196 PRO A O 1
ATOM 1528 N N . ALA A 1 197 ? -16.461 -1.610 -6.306 1.00 43.41 197 ALA A N 1
ATOM 1529 C CA . ALA A 1 197 ? -17.338 -1.064 -7.334 1.00 43.41 197 ALA A CA 1
ATOM 1530 C C . ALA A 1 197 ? -17.745 0.342 -6.878 1.00 43.41 197 ALA A C 1
ATOM 1532 O O . ALA A 1 197 ? -18.152 0.504 -5.729 1.00 43.41 197 ALA A O 1
ATOM 1533 N N . GLU A 1 198 ? -17.509 1.331 -7.738 1.00 34.75 198 GLU A N 1
ATOM 1534 C CA . GLU A 1 198 ? -17.674 2.759 -7.461 1.00 34.75 198 GLU A CA 1
ATOM 1535 C C . GLU A 1 198 ? -18.889 3.024 -6.549 1.00 34.75 198 GLU A C 1
ATOM 1537 O O . GLU A 1 198 ? -20.007 2.618 -6.874 1.00 34.75 198 GLU A O 1
ATOM 1542 N N . MET A 1 199 ? -18.646 3.651 -5.389 1.00 30.80 199 MET A N 1
ATOM 1543 C CA . MET A 1 199 ? -19.696 4.205 -4.522 1.00 30.80 199 MET A CA 1
ATOM 1544 C C . MET A 1 199 ? -20.187 5.541 -5.067 1.00 30.80 199 MET A C 1
ATOM 1546 O O . MET A 1 199 ? -19.318 6.376 -5.412 1.00 30.80 199 MET A O 1
#

Sequence (199 aa):
MKTLIVICMLAAVASATYSYRERRAFFEKCSSEADCGEGRCCLLNKRCFPKLPKYSICMFEEKHGCGCQEGLECKVTKTISIKDQPVFTVRQCMPVDEEVTVENLGDNDVDASIRDRRGLLGRCSKDEDCTGWNQCCLFGKRCGLKIGKYFTCYFMNKHKCGCMDGLECRQTTSITLPIVQVPFAIKQCVPKEDVPAEM

Radius of gyration: 22.48 Å; chains: 1; bounding box: 72×34×56 Å

Secondary structure (DSSP, 8-state):
-HHHHHHHHHHHHHHHHHHHHHHHHTT-B-SSGGGS-TTEEEETTTEEEEPBPTT-B-TTHHHHS--BPTTEEEEEEEEEE-TTS--EEEEEEEETTS--PPEEEETTTTSGGG---SSTT-B-SSGGG--STTEEEETTTEEEEPBPTT-B-TTHHHH---BPTTEEEEEEEEEE-TTT-SEEEEEEEEEGGGS----